Protein AF-0000000066304864 (afdb_homodimer)

Structure (mmCIF, N/CA/C/O backbone):
data_AF-0000000066304864-model_v1
#
loop_
_entity.id
_entity.type
_entity.pdbx_description
1 polymer 'UPF0251 protein PTH_0588'
#
loop_
_atom_site.group_PDB
_atom_site.id
_atom_site.type_symbol
_atom_site.label_atom_id
_atom_site.label_alt_id
_atom_site.label_comp_id
_atom_site.label_asym_id
_atom_site.label_entity_id
_atom_site.label_seq_id
_atom_site.pdbx_PDB_ins_code
_atom_site.Cartn_x
_atom_site.Cartn_y
_atom_site.Cartn_z
_atom_site.occupancy
_atom_site.B_iso_or_equiv
_atom_site.auth_seq_id
_atom_site.auth_comp_id
_atom_site.auth_asym_id
_atom_site.auth_atom_id
_atom_site.pdbx_PDB_model_num
ATOM 1 N N . MET A 1 1 ? -11.125 -34.625 13.523 1 35.34 1 MET A N 1
ATOM 2 C CA . MET A 1 1 ? -9.906 -33.938 13.094 1 35.34 1 MET A CA 1
ATOM 3 C C . MET A 1 1 ? -10.219 -32.562 12.516 1 35.34 1 MET A C 1
ATOM 5 O O . MET A 1 1 ? -11.219 -32.406 11.82 1 35.34 1 MET A O 1
ATOM 9 N N . PRO A 1 2 ? -9.82 -31.469 13.125 1 36.97 2 PRO A N 1
ATOM 10 C CA . PRO A 1 2 ? -10.234 -30.156 12.625 1 36.97 2 PRO A CA 1
ATOM 11 C C . PRO A 1 2 ? -10.008 -30 11.125 1 36.97 2 PRO A C 1
ATOM 13 O O . PRO A 1 2 ? -9.109 -30.625 10.562 1 36.97 2 PRO A O 1
ATOM 16 N N . ARG A 1 3 ? -11.031 -29.906 10.367 1 39.41 3 ARG A N 1
ATOM 17 C CA . ARG A 1 3 ? -10.922 -29.797 8.914 1 39.41 3 ARG A CA 1
ATOM 18 C C . ARG A 1 3 ? -9.703 -28.969 8.523 1 39.41 3 ARG A C 1
ATOM 20 O O . ARG A 1 3 ? -9.438 -27.922 9.117 1 39.41 3 ARG A O 1
ATOM 27 N N . PRO A 1 4 ? -8.734 -29.609 7.996 1 43.53 4 PRO A N 1
ATOM 28 C CA . PRO A 1 4 ? -7.523 -28.906 7.566 1 43.53 4 PRO A CA 1
ATOM 29 C C . PRO A 1 4 ? -7.812 -27.5 7.031 1 43.53 4 PRO A C 1
ATOM 31 O O . PRO A 1 4 ? -8.898 -27.25 6.504 1 43.53 4 PRO A O 1
ATOM 34 N N . PRO A 1 5 ? -7.207 -26.594 7.652 1 44.94 5 PRO A N 1
ATOM 35 C CA . PRO A 1 5 ? -7.492 -25.234 7.188 1 44.94 5 PRO A CA 1
ATOM 36 C C . PRO A 1 5 ? -7.59 -25.141 5.668 1 44.94 5 PRO A C 1
ATOM 38 O O . PRO A 1 5 ? -6.859 -25.828 4.953 1 44.94 5 PRO A O 1
ATOM 41 N N . LYS A 1 6 ? -8.773 -25.094 5.055 1 51.38 6 LYS A N 1
ATOM 42 C CA . LYS A 1 6 ? -9 -24.984 3.617 1 51.38 6 LYS A CA 1
ATOM 43 C C . LYS A 1 6 ? -7.98 -24.062 2.969 1 51.38 6 LYS A C 1
ATOM 45 O O . LYS A 1 6 ? -7.777 -22.938 3.424 1 51.38 6 LYS A O 1
ATOM 50 N N . CYS A 1 7 ? -7.082 -24.625 2.361 1 58.56 7 CYS A N 1
ATOM 51 C CA . CYS A 1 7 ? -6.09 -23.859 1.611 1 58.56 7 CYS A CA 1
ATOM 52 C C . CYS A 1 7 ? -6.766 -22.859 0.677 1 58.56 7 CYS A C 1
ATOM 54 O O . CYS A 1 7 ? -7.742 -23.188 0.006 1 58.56 7 CYS A O 1
ATOM 56 N N . ARG A 1 8 ? -6.457 -21.594 0.832 1 73 8 ARG A N 1
ATOM 57 C CA . ARG A 1 8 ? -7.008 -20.516 -0 1 73 8 ARG A CA 1
ATOM 58 C C . ARG A 1 8 ? -6.348 -20.5 -1.375 1 73 8 ARG A C 1
ATOM 60 O O . ARG A 1 8 ? -5.148 -20.766 -1.497 1 73 8 ARG A O 1
ATOM 67 N N . ARG A 1 9 ? -7.133 -20.359 -2.271 1 82.25 9 ARG A N 1
ATOM 68 C CA . ARG A 1 9 ? -6.645 -20.406 -3.646 1 82.25 9 ARG A CA 1
ATOM 69 C C . ARG A 1 9 ? -6.035 -19.062 -4.051 1 82.25 9 ARG A C 1
ATOM 71 O O . ARG A 1 9 ? -6.648 -18.016 -3.855 1 82.25 9 ARG A O 1
ATOM 78 N N . VAL A 1 10 ? -4.77 -19.125 -4.516 1 83.81 10 VAL A N 1
ATOM 79 C CA . VAL A 1 10 ? -4.047 -17.953 -5 1 83.81 10 VAL A CA 1
ATOM 80 C C . VAL A 1 10 ? -3.668 -18.141 -6.465 1 83.81 10 VAL A C 1
ATOM 82 O O . VAL A 1 10 ? -3.125 -19.188 -6.84 1 83.81 10 VAL A O 1
ATOM 85 N N . GLU A 1 11 ? -4.004 -17.281 -7.285 1 80.69 11 GLU A N 1
ATOM 86 C CA . GLU A 1 11 ? -3.773 -17.438 -8.719 1 80.69 11 GLU A CA 1
ATOM 87 C C . GLU A 1 11 ? -2.418 -16.875 -9.125 1 80.69 11 GLU A C 1
ATOM 89 O O . GLU A 1 11 ? -1.815 -17.344 -10.102 1 80.69 11 GLU A O 1
ATOM 94 N N . GLN A 1 12 ? -1.993 -15.867 -8.508 1 77.5 12 GLN A N 1
ATOM 95 C CA . GLN A 1 12 ? -0.738 -15.227 -8.891 1 77.5 12 GLN A CA 1
ATOM 96 C C . GLN A 1 12 ? 0.222 -15.156 -7.703 1 77.5 12 GLN A C 1
ATOM 98 O O . GLN A 1 12 ? -0.155 -14.719 -6.617 1 77.5 12 GLN A O 1
ATOM 103 N N . PHE A 1 13 ? 1.415 -15.648 -7.941 1 79.31 13 PHE A N 1
ATOM 104 C CA . PHE A 1 13 ? 2.471 -15.539 -6.941 1 79.31 13 PHE A CA 1
ATOM 105 C C . PHE A 1 13 ? 3.127 -14.164 -6.996 1 79.31 13 PHE A C 1
ATOM 107 O O . PHE A 1 13 ? 3.32 -13.602 -8.078 1 79.31 13 PHE A O 1
ATOM 114 N N . PRO A 1 14 ? 3.471 -13.672 -5.766 1 81.19 14 PRO A N 1
ATOM 115 C CA . PRO A 1 14 ? 4.055 -12.328 -5.75 1 81.19 14 PRO A CA 1
ATOM 116 C C . PRO A 1 14 ? 5.406 -12.266 -6.457 1 81.19 14 PRO A C 1
ATOM 118 O O . PRO A 1 14 ? 6.238 -13.164 -6.289 1 81.19 14 PRO A O 1
ATOM 121 N N . GLY A 1 15 ? 5.566 -11.312 -7.336 1 79.56 15 GLY A N 1
ATOM 122 C CA . GLY A 1 15 ? 6.844 -11.086 -7.996 1 79.56 15 GLY A CA 1
ATOM 123 C C . GLY A 1 15 ? 7.812 -10.273 -7.16 1 79.56 15 GLY A C 1
ATOM 124 O O . GLY A 1 15 ? 9.016 -10.281 -7.41 1 79.56 15 GLY A O 1
ATOM 125 N N . PHE A 1 16 ? 7.32 -9.602 -6.207 1 84.44 16 PHE A N 1
ATOM 126 C CA . PHE A 1 16 ? 8.102 -8.766 -5.297 1 84.44 16 PHE A CA 1
ATOM 127 C C . PHE A 1 16 ? 7.781 -9.109 -3.846 1 84.44 16 PHE A C 1
ATOM 129 O O . PHE A 1 16 ? 6.613 -9.273 -3.484 1 84.44 16 PHE A O 1
ATOM 136 N N . THR A 1 17 ? 8.812 -9.18 -2.99 1 85.75 17 THR A N 1
ATOM 137 C CA . THR A 1 17 ? 8.555 -9.727 -1.664 1 85.75 17 THR A CA 1
ATOM 138 C C . THR A 1 17 ? 8.711 -8.656 -0.593 1 85.75 17 THR A C 1
ATOM 140 O O . THR A 1 17 ? 8.289 -8.844 0.551 1 85.75 17 THR A O 1
ATOM 143 N N . PHE A 1 18 ? 9.328 -7.566 -0.99 1 90.81 18 PHE A N 1
ATOM 144 C CA . PHE A 1 18 ? 9.5 -6.504 -0.007 1 90.81 18 PHE A CA 1
ATOM 145 C C . PHE A 1 18 ? 9.188 -5.145 -0.619 1 90.81 18 PHE A C 1
ATOM 147 O O . PHE A 1 18 ? 9.562 -4.871 -1.76 1 90.81 18 PHE A O 1
ATOM 154 N N . PHE A 1 19 ? 8.492 -4.41 0.11 1 93.75 19 PHE A N 1
ATOM 155 C CA . PHE A 1 19 ? 8.258 -3 -0.177 1 93.75 19 PHE A CA 1
ATOM 156 C C . PHE A 1 19 ? 8.656 -2.135 1.013 1 93.75 19 PHE A C 1
ATOM 158 O O . PHE A 1 19 ? 8.266 -2.416 2.148 1 93.75 19 PHE A O 1
ATOM 165 N N . LYS A 1 20 ? 9.352 -1.128 0.762 1 93.31 20 LYS A N 1
ATOM 166 C CA . LYS A 1 20 ? 9.852 -0.327 1.876 1 93.31 20 LYS A CA 1
ATOM 167 C C . LYS A 1 20 ? 9.961 1.145 1.487 1 93.31 20 LYS A C 1
ATOM 169 O O . LYS A 1 20 ? 10.047 1.475 0.303 1 93.31 20 LYS A O 1
ATOM 174 N N . PRO A 1 21 ? 9.93 1.998 2.516 1 91.88 21 PRO A N 1
ATOM 175 C CA . PRO A 1 21 ? 10.219 3.4 2.203 1 91.88 21 PRO A CA 1
ATOM 176 C C . PRO A 1 21 ? 11.617 3.6 1.632 1 91.88 21 PRO A C 1
ATOM 178 O O . PRO A 1 21 ? 12.555 2.914 2.041 1 91.88 21 PRO A O 1
ATOM 181 N N . SER A 1 22 ? 11.68 4.445 0.731 1 87.62 22 SER A N 1
ATOM 182 C CA . SER A 1 22 ? 12.961 4.684 0.064 1 87.62 22 SER A CA 1
ATOM 183 C C . SER A 1 22 ? 13.953 5.367 1 1 87.62 22 SER A C 1
ATOM 185 O O . SER A 1 22 ? 13.562 6.188 1.835 1 87.62 22 SER A O 1
ATOM 187 N N . GLY A 1 23 ? 15.164 5.062 0.9 1 81 23 GLY A N 1
ATOM 188 C CA . GLY A 1 23 ? 16.234 5.781 1.588 1 81 23 GLY A CA 1
ATOM 189 C C . GLY A 1 23 ? 16.547 5.203 2.953 1 81 23 GLY A C 1
ATOM 190 O O . GLY A 1 23 ? 17.438 5.707 3.652 1 81 23 GLY A O 1
ATOM 191 N N . ILE A 1 24 ? 15.758 4.383 3.436 1 83.19 24 ILE A N 1
ATOM 192 C CA . ILE A 1 24 ? 16 3.773 4.738 1 83.19 24 ILE A CA 1
ATOM 193 C C . ILE A 1 24 ? 16.359 2.299 4.559 1 83.19 24 ILE A C 1
ATOM 195 O O . ILE A 1 24 ? 15.609 1.546 3.928 1 83.19 24 ILE A O 1
ATOM 199 N N . PRO A 1 25 ? 17.484 1.892 5.082 1 84.44 25 PRO A N 1
ATOM 200 C CA . PRO A 1 25 ? 17.875 0.482 4.969 1 84.44 25 PRO A CA 1
ATOM 201 C C . PRO A 1 25 ? 16.891 -0.453 5.672 1 84.44 25 PRO A C 1
ATOM 203 O O . PRO A 1 25 ? 16.297 -0.088 6.695 1 84.44 25 PRO A O 1
ATOM 206 N N . MET A 1 26 ? 16.75 -1.628 5.145 1 83.56 26 MET A N 1
ATOM 207 C CA . MET A 1 26 ? 15.836 -2.631 5.691 1 83.56 26 MET A CA 1
ATOM 208 C C . MET A 1 26 ? 16.172 -2.928 7.152 1 83.56 26 MET A C 1
ATOM 210 O O . MET A 1 26 ? 15.281 -3.182 7.961 1 83.56 26 MET A O 1
ATOM 214 N N . SER A 1 27 ? 17.438 -2.811 7.523 1 86.06 27 SER A N 1
ATOM 215 C CA . SER A 1 27 ? 17.922 -3.143 8.867 1 86.06 27 SER A CA 1
ATOM 216 C C . SER A 1 27 ? 17.375 -2.162 9.898 1 86.06 27 SER A C 1
ATOM 218 O O . SER A 1 27 ? 17.359 -2.457 11.094 1 86.06 27 SER A O 1
ATOM 220 N N . GLU A 1 28 ? 16.953 -1.054 9.531 1 88.44 28 GLU A N 1
ATOM 221 C CA . GLU A 1 28 ? 16.484 -0.005 10.43 1 88.44 28 GLU A CA 1
ATOM 222 C C . GLU A 1 28 ? 14.961 0.07 10.445 1 88.44 28 GLU A C 1
ATOM 224 O O . GLU A 1 28 ? 14.383 0.92 11.125 1 88.44 28 GLU A O 1
ATOM 229 N N . LEU A 1 29 ? 14.422 -0.876 9.688 1 89.69 29 LEU A N 1
ATOM 230 C CA . LEU A 1 29 ? 12.969 -0.789 9.547 1 89.69 29 LEU A CA 1
ATOM 231 C C . LEU A 1 29 ? 12.289 -1.956 10.25 1 89.69 29 LEU A C 1
ATOM 233 O O . LEU A 1 29 ? 12.781 -3.084 10.219 1 89.69 29 LEU A O 1
ATOM 237 N N . SER A 1 30 ? 11.164 -1.565 10.93 1 93 30 SER A N 1
ATOM 238 C CA . SER A 1 30 ? 10.25 -2.637 11.328 1 93 30 SER A CA 1
ATOM 239 C C . SER A 1 30 ? 9.492 -3.188 10.125 1 93 30 SER A C 1
ATOM 241 O O . SER A 1 30 ? 9.484 -2.572 9.055 1 93 30 SER A O 1
ATOM 243 N N . GLU A 1 31 ? 9.016 -4.398 10.312 1 93.88 31 GLU A N 1
ATOM 244 C CA . GLU A 1 31 ? 8.344 -5.035 9.188 1 93.88 31 GLU A CA 1
ATOM 245 C C . GLU A 1 31 ? 6.91 -5.422 9.555 1 93.88 31 GLU A C 1
ATOM 247 O O . GLU A 1 31 ? 6.625 -5.746 10.711 1 93.88 31 GLU A O 1
ATOM 252 N N . VAL A 1 32 ? 6.074 -5.258 8.641 1 96.06 32 VAL A N 1
ATOM 253 C CA . VAL A 1 32 ? 4.742 -5.84 8.703 1 96.06 32 VAL A CA 1
ATOM 254 C C . VAL A 1 32 ? 4.578 -6.895 7.613 1 96.06 32 VAL A C 1
ATOM 256 O O . VAL A 1 32 ? 5.02 -6.691 6.477 1 96.06 32 VAL A O 1
ATOM 259 N N . VAL A 1 33 ? 3.996 -8.062 7.961 1 96.12 33 VAL A N 1
ATOM 260 C CA . VAL A 1 33 ? 3.91 -9.172 7.02 1 96.12 33 VAL A CA 1
ATOM 261 C C . VAL A 1 33 ? 2.549 -9.156 6.328 1 96.12 33 VAL A C 1
ATOM 263 O O . VAL A 1 33 ? 1.51 -9.133 6.992 1 96.12 33 VAL A O 1
ATOM 266 N N . LEU A 1 34 ? 2.521 -9.062 5.082 1 96.38 34 LEU A N 1
ATOM 267 C CA . LEU A 1 34 ? 1.366 -9.266 4.215 1 96.38 34 LEU A CA 1
ATOM 268 C C . LEU A 1 34 ? 1.375 -10.664 3.611 1 96.38 34 LEU A C 1
ATOM 270 O O . LEU A 1 34 ? 2.285 -11.016 2.857 1 96.38 34 LEU A O 1
ATOM 274 N N . SER A 1 35 ? 0.413 -11.453 3.896 1 94.69 35 SER A N 1
ATOM 275 C CA .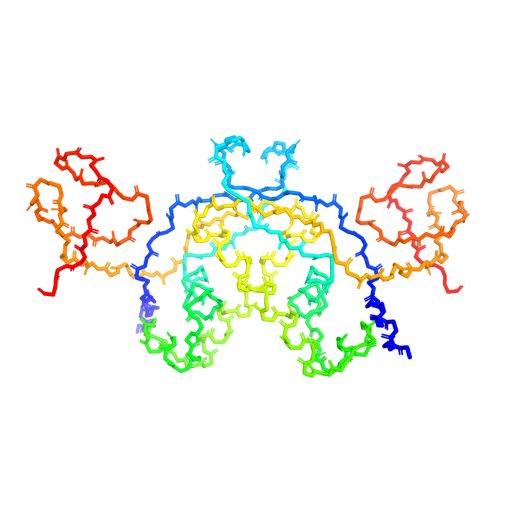 SER A 1 35 ? 0.386 -12.812 3.367 1 94.69 35 SER A CA 1
ATOM 276 C C . SER A 1 35 ? 0.098 -12.82 1.87 1 94.69 35 SER A C 1
ATOM 278 O O . SER A 1 35 ? -0.422 -11.836 1.33 1 94.69 35 SER A O 1
ATOM 280 N N . VAL A 1 36 ? 0.412 -13.945 1.257 1 93.12 36 VAL A N 1
ATOM 281 C CA . VAL A 1 36 ? 0.172 -14.094 -0.174 1 93.12 36 VAL A CA 1
ATOM 282 C C . VAL A 1 36 ? -1.328 -14.039 -0.455 1 93.12 36 VAL A C 1
ATOM 284 O O . VAL A 1 36 ? -1.758 -13.484 -1.469 1 93.12 36 VAL A O 1
ATOM 287 N N . GLU A 1 37 ? -2.113 -14.594 0.483 1 93.44 37 GLU A N 1
ATOM 288 C CA . GLU A 1 37 ? -3.566 -14.547 0.343 1 93.44 37 GLU A CA 1
ATOM 289 C C . GLU A 1 37 ? -4.082 -13.117 0.393 1 93.44 37 GLU A C 1
ATOM 291 O O . GLU A 1 37 ? -4.988 -12.75 -0.36 1 93.44 37 GLU A O 1
ATOM 296 N N . GLU A 1 38 ? -3.533 -12.406 1.259 1 96.62 38 GLU A N 1
ATOM 297 C CA . GLU A 1 38 ? -3.906 -11.008 1.398 1 96.62 38 GLU A CA 1
ATOM 298 C C . GLU A 1 38 ? -3.576 -10.219 0.133 1 96.62 38 GLU A C 1
ATOM 300 O O . GLU A 1 38 ? -4.387 -9.414 -0.331 1 96.62 38 GLU A O 1
ATOM 305 N N . LEU A 1 39 ? -2.43 -10.469 -0.354 1 96.25 39 LEU A N 1
ATOM 306 C CA . LEU A 1 39 ? -2.041 -9.805 -1.59 1 96.25 39 LEU A CA 1
ATOM 307 C C . LEU A 1 39 ? -2.992 -10.164 -2.727 1 96.25 39 LEU A C 1
ATOM 309 O O . LEU A 1 39 ? -3.352 -9.305 -3.535 1 96.25 39 LEU A O 1
ATOM 313 N N . GLU A 1 40 ? -3.34 -11.422 -2.805 1 94.38 40 GLU A N 1
ATOM 314 C CA . GLU A 1 40 ? -4.281 -11.875 -3.828 1 94.38 40 GLU A CA 1
ATOM 315 C C . GLU A 1 40 ? -5.629 -11.172 -3.682 1 94.38 40 GLU A C 1
ATOM 317 O O . GLU A 1 40 ? -6.254 -10.812 -4.68 1 94.38 40 GLU A O 1
ATOM 322 N N . ALA A 1 41 ? -6.059 -10.992 -2.453 1 96.88 41 ALA A N 1
ATOM 323 C CA . ALA A 1 41 ? -7.316 -10.297 -2.205 1 96.88 41 ALA A CA 1
ATOM 324 C C . ALA A 1 41 ? -7.254 -8.859 -2.727 1 96.88 41 ALA A C 1
ATOM 326 O O . ALA A 1 41 ? -8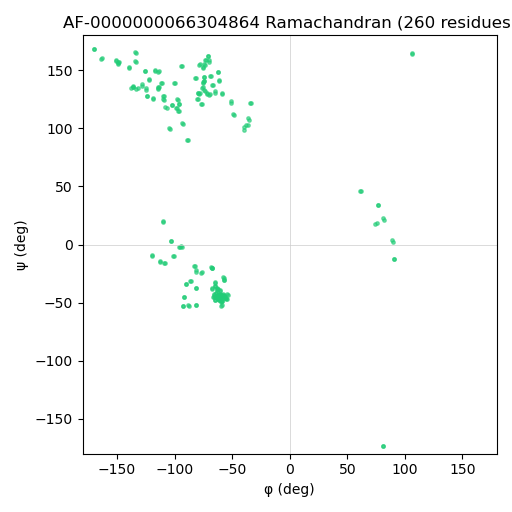.203 -8.383 -3.352 1 96.88 41 ALA A O 1
ATOM 327 N N . ILE A 1 42 ? -6.172 -8.227 -2.461 1 97.69 42 ILE A N 1
ATOM 328 C CA . ILE A 1 42 ? -5.949 -6.863 -2.941 1 97.69 42 ILE A CA 1
ATOM 329 C C . ILE A 1 42 ? -5.938 -6.852 -4.469 1 97.69 42 ILE A C 1
ATOM 331 O O . ILE A 1 42 ? -6.535 -5.973 -5.09 1 97.69 42 ILE A O 1
ATOM 335 N N . ARG A 1 43 ? -5.273 -7.805 -5.039 1 96.38 43 ARG A N 1
ATOM 336 C CA . ARG A 1 43 ? -5.191 -7.875 -6.492 1 96.38 43 ARG A CA 1
ATOM 337 C C . ARG A 1 43 ? -6.578 -7.996 -7.113 1 96.38 43 ARG A C 1
ATOM 339 O O . ARG A 1 43 ? -6.926 -7.242 -8.023 1 96.38 43 ARG A O 1
ATOM 346 N N . LEU A 1 44 ? -7.328 -8.906 -6.691 1 96.75 44 LEU A N 1
ATOM 347 C CA . LEU A 1 44 ? -8.641 -9.203 -7.266 1 96.75 44 LEU A CA 1
ATOM 348 C C . LEU A 1 44 ? -9.594 -8.031 -7.074 1 96.75 44 LEU A C 1
ATOM 350 O O . LEU A 1 44 ? -10.25 -7.594 -8.023 1 96.75 44 LEU A O 1
ATOM 354 N N . ARG A 1 45 ? -9.602 -7.461 -5.855 1 97.94 45 ARG A N 1
ATOM 355 C CA . ARG A 1 45 ? -10.609 -6.465 -5.52 1 97.94 45 ARG A CA 1
ATOM 356 C C . ARG A 1 45 ? -10.148 -5.066 -5.914 1 97.94 45 ARG A C 1
ATOM 358 O O . ARG A 1 45 ? -10.852 -4.359 -6.6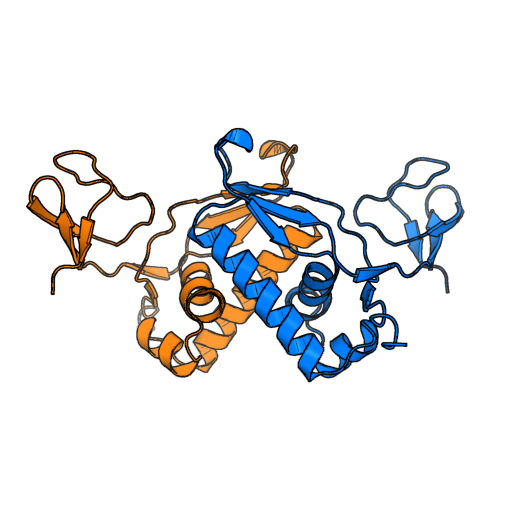45 1 97.94 45 ARG A O 1
ATOM 365 N N . ASP A 1 46 ? -9.031 -4.723 -5.492 1 97.94 46 ASP A N 1
ATOM 366 C CA . ASP A 1 46 ? -8.617 -3.328 -5.598 1 97.94 46 ASP A CA 1
ATOM 367 C C . ASP A 1 46 ? -7.973 -3.049 -6.957 1 97.94 46 ASP A C 1
ATOM 369 O O . ASP A 1 46 ? -8.086 -1.942 -7.484 1 97.94 46 ASP A O 1
ATOM 373 N N . LEU A 1 47 ? -7.344 -3.959 -7.531 1 97.12 47 LEU A N 1
ATOM 374 C CA . LEU A 1 47 ? -6.691 -3.74 -8.82 1 97.12 47 LEU A CA 1
ATOM 375 C C . LEU A 1 47 ? -7.617 -4.117 -9.969 1 97.12 47 LEU A C 1
ATOM 377 O O . LEU A 1 47 ? -7.852 -3.314 -10.875 1 97.12 47 LEU A O 1
ATOM 381 N N . GLU A 1 48 ? -8.141 -5.32 -9.93 1 95.94 48 GLU A N 1
ATOM 382 C CA . GLU A 1 48 ? -8.969 -5.828 -11.016 1 95.94 48 GLU A CA 1
ATOM 383 C C . GLU A 1 48 ? -10.398 -5.309 -10.898 1 95.94 48 GLU A C 1
ATOM 385 O O . GLU A 1 48 ? -11.172 -5.375 -11.867 1 95.94 48 GLU A O 1
ATOM 390 N N . GLY A 1 49 ? -10.805 -4.93 -9.688 1 96.62 49 GLY A N 1
ATOM 391 C CA . GLY A 1 49 ? -12.109 -4.316 -9.516 1 96.62 49 GLY A CA 1
ATOM 392 C C . GLY A 1 49 ? -13.234 -5.328 -9.43 1 96.62 49 GLY A C 1
ATOM 393 O O . GLY A 1 49 ? -14.398 -4.996 -9.688 1 96.62 49 GLY A O 1
ATOM 394 N N . MET A 1 50 ? -12.961 -6.52 -9.102 1 97 50 MET A N 1
ATOM 395 C CA . MET A 1 50 ? -13.977 -7.566 -9.016 1 97 50 MET A CA 1
ATOM 396 C C . MET A 1 50 ? -14.852 -7.379 -7.777 1 97 50 MET A C 1
ATOM 398 O O . MET A 1 50 ? -14.391 -6.836 -6.77 1 97 50 MET A O 1
ATOM 402 N N . GLU A 1 51 ? -16.047 -7.883 -7.832 1 97.38 51 GLU A N 1
ATOM 403 C CA . GLU A 1 51 ? -16.969 -7.816 -6.699 1 97.38 51 GLU A CA 1
ATOM 404 C C . GLU A 1 51 ? -16.594 -8.82 -5.617 1 97.38 51 GLU A C 1
ATOM 406 O O . GLU A 1 51 ? -16 -9.867 -5.914 1 97.38 51 GLU A O 1
ATOM 411 N N . HIS A 1 52 ? -16.938 -8.508 -4.367 1 96.38 52 HIS A N 1
ATOM 412 C CA . HIS A 1 52 ? -16.547 -9.312 -3.215 1 96.38 52 HIS A CA 1
ATOM 413 C C . HIS A 1 52 ? -16.953 -10.773 -3.396 1 96.38 52 HIS A C 1
ATOM 415 O O . HIS A 1 52 ? -16.156 -11.68 -3.115 1 96.38 52 HIS A O 1
ATOM 421 N N . GLU A 1 53 ? -18.141 -10.93 -3.879 1 95.75 53 GLU A N 1
ATOM 422 C CA . GLU A 1 53 ? -18.625 -12.297 -4.051 1 95.75 53 GLU A CA 1
ATOM 423 C C . GLU A 1 53 ? -17.781 -13.062 -5.062 1 95.75 53 GLU A C 1
ATOM 425 O O . GLU A 1 53 ? -17.469 -14.227 -4.852 1 95.75 53 GLU A O 1
ATOM 430 N N . GLU A 1 54 ? -17.484 -12.461 -6.133 1 96.38 54 GLU A N 1
ATOM 431 C CA . GLU A 1 54 ? -16.656 -13.07 -7.16 1 96.38 54 GLU A CA 1
ATOM 432 C C . GLU A 1 54 ? -15.258 -13.375 -6.621 1 96.38 54 GLU A C 1
ATOM 434 O O . GLU A 1 54 ? -14.695 -14.438 -6.906 1 96.38 54 GLU A O 1
ATOM 439 N N . CYS A 1 55 ? -14.695 -12.43 -5.883 1 96.31 55 CYS A N 1
ATOM 440 C CA . CYS A 1 55 ? -13.383 -12.609 -5.285 1 96.31 55 CYS A CA 1
ATOM 441 C C . CYS A 1 55 ? -13.367 -13.805 -4.34 1 96.31 55 CYS A C 1
ATOM 443 O O . CYS A 1 55 ? -12.461 -14.633 -4.387 1 96.31 55 CYS A O 1
ATOM 445 N N . ALA A 1 56 ? -14.336 -13.828 -3.482 1 95.88 56 ALA A N 1
ATOM 446 C CA . ALA A 1 56 ? -14.469 -14.93 -2.531 1 95.88 56 ALA A CA 1
ATOM 447 C C . ALA A 1 56 ? -14.508 -16.266 -3.25 1 95.88 56 ALA A C 1
ATOM 449 O O . ALA A 1 56 ? -13.852 -17.234 -2.83 1 95.88 56 ALA A O 1
ATOM 450 N N . GLY A 1 57 ? -15.328 -16.344 -4.32 1 94.12 57 GLY A N 1
ATOM 451 C CA . GLY A 1 57 ? -15.391 -17.562 -5.125 1 94.12 57 GLY A CA 1
ATOM 452 C C . GLY A 1 57 ? -14.055 -17.953 -5.719 1 94.12 57 GLY A C 1
ATOM 453 O O . GLY A 1 57 ? -13.648 -19.125 -5.637 1 94.12 57 GLY A O 1
ATOM 454 N N . LYS A 1 58 ? -13.344 -17.047 -6.246 1 92.69 58 LYS A N 1
ATOM 455 C CA . LYS A 1 58 ? -12.062 -17.297 -6.883 1 92.69 58 LYS A CA 1
ATOM 456 C C . LYS A 1 58 ? -11.031 -17.797 -5.867 1 92.69 58 LYS A C 1
ATOM 458 O O . LYS A 1 58 ? -10.156 -18.594 -6.199 1 92.69 58 LYS A O 1
ATOM 463 N N . MET A 1 59 ? -11.172 -17.312 -4.672 1 93.5 59 MET A N 1
ATOM 464 C CA . MET A 1 59 ? -10.203 -17.688 -3.643 1 93.5 59 MET A CA 1
ATOM 465 C C . MET A 1 59 ? -10.703 -18.875 -2.838 1 93.5 59 MET A C 1
ATOM 467 O O . MET A 1 59 ? -10.039 -19.328 -1.901 1 93.5 59 MET A O 1
ATOM 471 N N . SER A 1 60 ? -11.906 -19.344 -3.17 1 92.81 60 SER A N 1
ATOM 472 C CA . SER A 1 60 ? -12.5 -20.516 -2.533 1 92.81 60 SER A CA 1
ATOM 473 C C . SER A 1 60 ? -12.688 -20.297 -1.036 1 92.81 60 SER A C 1
ATOM 475 O O . SER A 1 60 ? -12.297 -21.141 -0.224 1 92.81 60 SER A O 1
ATOM 477 N N . VAL A 1 61 ? -13.219 -19.172 -0.599 1 94 61 VAL A N 1
ATOM 478 C CA . VAL A 1 61 ? -13.57 -18.859 0.779 1 94 61 VAL A CA 1
ATOM 479 C C . VAL A 1 61 ? -14.961 -18.234 0.822 1 94 61 VAL A C 1
ATOM 481 O O . VAL A 1 61 ? -15.523 -17.875 -0.218 1 94 61 VAL A O 1
ATOM 484 N N . SER A 1 62 ? -15.516 -18.188 2.07 1 95.06 62 SER A N 1
ATOM 485 C CA . SER A 1 62 ? -16.781 -17.5 2.24 1 95.06 62 SER A CA 1
ATOM 486 C C . SER A 1 62 ? -16.625 -15.984 2.094 1 95.06 62 SER A C 1
ATOM 488 O O . SER A 1 62 ? -15.516 -15.461 2.26 1 95.06 62 SER A O 1
ATOM 490 N N . ARG A 1 63 ? -17.75 -15.289 1.761 1 96.25 63 ARG A N 1
ATOM 491 C CA . ARG A 1 63 ? -17.719 -13.836 1.597 1 96.25 63 ARG A CA 1
ATOM 492 C C . ARG A 1 63 ? -17.25 -13.148 2.871 1 96.25 63 ARG A C 1
ATOM 494 O O . ARG A 1 63 ? -16.406 -12.242 2.818 1 96.25 63 ARG A O 1
ATOM 501 N N . PRO A 1 64 ? -17.75 -13.586 4.066 1 96.88 64 PRO A N 1
ATOM 502 C CA . PRO A 1 64 ? -17.266 -12.953 5.293 1 96.88 64 PRO A CA 1
ATOM 503 C C . PRO A 1 64 ? -15.766 -13.156 5.512 1 96.88 64 PRO A C 1
ATOM 505 O O . PRO A 1 64 ? -15.07 -12.242 5.977 1 96.88 64 PRO A O 1
ATOM 508 N N . THR A 1 65 ? -15.219 -14.273 5.223 1 95.81 65 THR A N 1
ATOM 509 C CA . THR A 1 65 ? -13.789 -14.555 5.344 1 95.81 65 THR A CA 1
ATOM 510 C C . THR A 1 65 ? -12.984 -13.664 4.398 1 95.81 65 THR A C 1
ATOM 512 O O . THR A 1 65 ? -11.953 -13.109 4.785 1 95.81 65 THR A O 1
ATOM 515 N N . PHE A 1 66 ? -13.523 -13.602 3.189 1 96.38 66 PHE A N 1
ATOM 516 C CA . PHE A 1 66 ? -12.852 -12.727 2.23 1 96.38 66 PHE A CA 1
ATOM 517 C C . PHE A 1 66 ? -12.781 -11.297 2.756 1 96.38 66 PHE A C 1
ATOM 519 O O . PHE A 1 66 ? -11.742 -10.648 2.652 1 96.38 66 PHE A O 1
ATOM 526 N N . HIS A 1 67 ? -13.867 -10.875 3.291 1 97 67 HIS A N 1
ATOM 527 C CA . HIS A 1 67 ? -13.914 -9.523 3.842 1 97 67 HIS A CA 1
ATOM 528 C C . HIS A 1 67 ? -12.844 -9.328 4.91 1 97 67 HIS A C 1
ATOM 530 O O . HIS A 1 67 ? -12.164 -8.305 4.938 1 97 67 HIS A O 1
ATOM 536 N N . ARG A 1 68 ? -12.727 -10.273 5.695 1 97.12 68 ARG A N 1
ATOM 537 C CA . ARG A 1 68 ? -11.75 -10.195 6.777 1 97.12 68 ARG A CA 1
ATOM 538 C C . ARG A 1 68 ? -10.328 -10.164 6.234 1 97.12 68 ARG A C 1
ATOM 540 O O . ARG A 1 68 ? -9.484 -9.406 6.719 1 97.12 68 ARG A O 1
ATOM 547 N N . ILE A 1 69 ? -10.055 -10.992 5.281 1 96.38 69 ILE A N 1
ATOM 548 C CA . ILE A 1 69 ? -8.727 -11.062 4.668 1 96.38 69 ILE A CA 1
ATOM 549 C C . ILE A 1 69 ? -8.383 -9.719 4.035 1 96.38 69 ILE A C 1
ATOM 551 O O . ILE A 1 69 ? -7.281 -9.195 4.238 1 96.38 69 ILE A O 1
ATOM 555 N N . LEU A 1 70 ? -9.344 -9.188 3.32 1 97.88 70 LEU A N 1
ATOM 556 C CA . LEU A 1 70 ? -9.125 -7.926 2.627 1 97.88 70 LEU A CA 1
ATOM 557 C C . LEU A 1 70 ? -8.93 -6.785 3.621 1 97.88 70 LEU A C 1
ATOM 559 O O . LEU A 1 70 ? -8.047 -5.941 3.438 1 97.88 70 LEU A O 1
ATOM 563 N N . ALA A 1 71 ? -9.789 -6.762 4.633 1 97.81 71 ALA A N 1
ATOM 564 C CA . ALA A 1 71 ? -9.68 -5.719 5.652 1 97.81 71 ALA A CA 1
ATOM 565 C C . ALA A 1 71 ? -8.32 -5.77 6.344 1 97.81 71 ALA A C 1
ATOM 567 O O . ALA A 1 71 ? -7.688 -4.734 6.566 1 97.81 71 ALA A O 1
ATOM 568 N N . SER A 1 72 ? -7.93 -6.953 6.66 1 97.94 72 SER A N 1
ATOM 569 C CA . SER A 1 72 ? -6.621 -7.141 7.273 1 97.94 72 SER A CA 1
ATOM 570 C C . SER A 1 72 ? -5.504 -6.676 6.348 1 97.94 72 SER A C 1
ATOM 572 O O . SER A 1 72 ? -4.562 -6.008 6.785 1 97.94 72 SER A O 1
ATOM 574 N N . ALA A 1 73 ? -5.578 -7.031 5.125 1 98.12 73 ALA A N 1
ATOM 575 C CA . ALA A 1 73 ? -4.578 -6.648 4.129 1 98.12 73 ALA A CA 1
ATOM 576 C C . ALA A 1 73 ? -4.469 -5.129 4.023 1 98.12 73 ALA A C 1
ATOM 578 O O . ALA A 1 73 ? -3.367 -4.578 4.074 1 98.12 73 ALA A O 1
ATOM 579 N N . ARG A 1 74 ? -5.629 -4.52 3.9 1 98.56 74 ARG A N 1
ATOM 580 C CA . ARG A 1 74 ? -5.672 -3.068 3.744 1 98.56 74 ARG A CA 1
ATOM 581 C C . ARG A 1 74 ? -5.117 -2.367 4.98 1 98.56 74 ARG A C 1
ATOM 583 O O . ARG A 1 74 ? -4.449 -1.337 4.867 1 98.56 74 ARG A O 1
ATOM 590 N N . GLN A 1 75 ? -5.402 -2.906 6.086 1 98.62 75 GLN A N 1
ATOM 591 C CA . GLN A 1 75 ? -4.891 -2.32 7.32 1 98.62 75 GLN A CA 1
ATOM 592 C C . GLN A 1 75 ? -3.369 -2.41 7.383 1 98.62 75 GLN A C 1
ATOM 594 O O . GLN A 1 75 ? -2.699 -1.454 7.781 1 98.62 75 GLN A O 1
ATOM 599 N N . LYS A 1 76 ? -2.842 -3.535 7.109 1 98.19 76 LYS A N 1
ATOM 600 C CA . LYS A 1 76 ? -1.396 -3.744 7.133 1 98.19 76 LYS A CA 1
ATOM 601 C C . LYS A 1 76 ? -0.693 -2.832 6.133 1 98.19 76 LYS A C 1
ATOM 603 O O . LYS A 1 76 ? 0.358 -2.262 6.438 1 98.19 76 LYS A O 1
ATOM 608 N N . VAL A 1 77 ? -1.245 -2.734 4.953 1 98.12 77 VAL A N 1
ATOM 609 C CA . VAL A 1 77 ? -0.69 -1.847 3.938 1 98.12 77 VAL A CA 1
ATOM 610 C C . VAL A 1 77 ? -0.727 -0.404 4.438 1 98.12 77 VAL A C 1
ATOM 612 O O . VAL A 1 77 ? 0.262 0.324 4.324 1 98.12 77 VAL A O 1
ATOM 615 N N . ALA A 1 78 ? -1.851 0.015 4.961 1 97.69 78 ALA A N 1
ATOM 616 C CA . ALA A 1 78 ? -1.984 1.358 5.52 1 97.69 78 ALA A CA 1
ATOM 617 C C . ALA A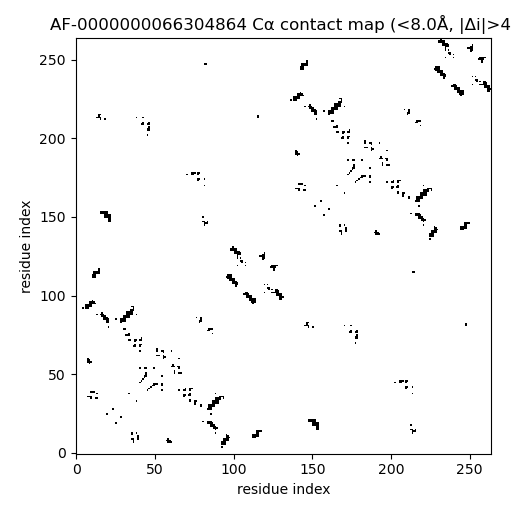 1 78 ? -0.948 1.605 6.613 1 97.69 78 ALA A C 1
ATOM 619 O O . ALA A 1 78 ? -0.319 2.666 6.652 1 97.69 78 ALA A O 1
ATOM 620 N N . HIS A 1 79 ? -0.817 0.65 7.465 1 96.69 79 HIS A N 1
ATOM 621 C CA . HIS A 1 79 ? 0.166 0.746 8.539 1 96.69 79 HIS A CA 1
ATOM 622 C C . HIS A 1 79 ? 1.564 0.999 7.984 1 96.69 79 HIS A C 1
ATOM 624 O O . HIS A 1 79 ? 2.295 1.851 8.5 1 96.69 79 HIS A O 1
ATOM 630 N N . ALA A 1 80 ? 1.936 0.265 6.984 1 96.25 80 ALA A N 1
ATOM 631 C CA . ALA A 1 80 ? 3.258 0.406 6.379 1 96.25 80 ALA A CA 1
ATOM 632 C C . ALA A 1 80 ? 3.441 1.798 5.781 1 96.25 80 ALA A C 1
ATOM 634 O O . ALA A 1 80 ? 4.453 2.457 6.027 1 96.25 80 ALA A O 1
ATOM 635 N N . LEU A 1 81 ? 2.479 2.273 5.055 1 94.75 81 LEU A N 1
ATOM 636 C CA . LEU A 1 81 ? 2.568 3.541 4.34 1 94.75 81 LEU A CA 1
ATOM 637 C C . LEU A 1 81 ? 2.613 4.715 5.312 1 94.75 81 LEU A C 1
ATOM 639 O O . LEU A 1 81 ? 3.324 5.695 5.078 1 94.75 81 LEU A O 1
ATOM 643 N N . ILE A 1 82 ? 1.845 4.613 6.41 1 92.5 82 ILE A N 1
ATOM 644 C CA . ILE A 1 82 ? 1.703 5.723 7.344 1 92.5 82 ILE A CA 1
ATOM 645 C C . ILE A 1 82 ? 2.896 5.754 8.297 1 92.5 82 ILE A C 1
ATOM 647 O O . ILE A 1 82 ? 3.432 6.82 8.602 1 92.5 82 ILE A O 1
ATOM 651 N N . ASN A 1 83 ? 3.354 4.625 8.68 1 91.19 83 ASN A N 1
ATOM 652 C CA . ASN A 1 83 ? 4.379 4.574 9.719 1 91.19 83 ASN A CA 1
ATOM 653 C C . ASN A 1 83 ? 5.766 4.348 9.125 1 91.19 83 ASN A C 1
ATOM 655 O O . ASN A 1 83 ? 6.766 4.367 9.844 1 91.19 83 ASN A O 1
ATOM 659 N N . GLY A 1 84 ? 5.785 4.047 7.867 1 91.69 84 GLY A N 1
ATOM 660 C CA . GLY A 1 84 ? 7.07 3.859 7.219 1 91.69 84 GLY A CA 1
ATOM 661 C C . GLY A 1 84 ? 7.715 2.523 7.539 1 91.69 84 GLY A C 1
ATOM 662 O O . GLY A 1 84 ? 8.922 2.445 7.758 1 91.69 84 GLY A O 1
ATOM 663 N N . THR A 1 85 ? 6.93 1.554 7.699 1 94.12 85 THR A N 1
ATOM 664 C CA . THR A 1 85 ? 7.434 0.206 7.934 1 94.12 85 THR A CA 1
ATOM 665 C C . THR A 1 85 ? 7.539 -0.569 6.625 1 94.12 85 THR A C 1
ATOM 667 O O . THR A 1 85 ? 6.84 -0.258 5.656 1 94.12 85 THR A O 1
ATOM 670 N N . ALA A 1 86 ? 8.445 -1.534 6.59 1 94.44 86 ALA A N 1
ATOM 671 C CA . ALA A 1 86 ? 8.57 -2.371 5.398 1 94.44 86 ALA A CA 1
ATOM 672 C C . ALA A 1 86 ? 7.43 -3.383 5.32 1 94.44 86 ALA A C 1
ATOM 674 O O . ALA A 1 86 ? 6.992 -3.916 6.344 1 94.44 86 ALA A O 1
ATOM 675 N N . LEU A 1 87 ? 6.973 -3.523 4.164 1 95.81 87 LEU A N 1
ATOM 676 C CA . LEU A 1 87 ? 5.98 -4.559 3.898 1 95.81 87 LEU A CA 1
ATOM 677 C C . LEU A 1 87 ? 6.641 -5.816 3.344 1 95.81 87 LEU A C 1
ATOM 679 O O . LEU A 1 87 ? 7.25 -5.785 2.271 1 95.81 87 LEU A O 1
ATOM 683 N N . ARG A 1 88 ? 6.566 -6.863 4.105 1 94.62 88 ARG A N 1
ATOM 684 C CA . ARG A 1 88 ? 7.094 -8.148 3.645 1 94.62 88 ARG A CA 1
ATOM 685 C C . ARG A 1 88 ? 5.969 -9.062 3.176 1 94.62 88 ARG A C 1
ATOM 687 O O . ARG A 1 88 ? 5.039 -9.352 3.934 1 94.62 88 ARG A O 1
ATOM 694 N N . ILE A 1 89 ? 6.043 -9.438 1.946 1 92.94 89 ILE A N 1
ATOM 695 C CA . ILE A 1 89 ? 5.027 -10.312 1.375 1 92.94 89 ILE A CA 1
ATOM 696 C C . ILE A 1 89 ? 5.465 -11.773 1.506 1 92.94 89 ILE A C 1
ATOM 698 O O . ILE A 1 89 ? 6.375 -12.219 0.802 1 92.94 89 ILE A O 1
ATOM 702 N N . THR A 1 90 ? 4.891 -12.414 2.422 1 88.94 90 THR A N 1
ATOM 703 C CA . THR A 1 90 ? 5.254 -13.805 2.648 1 88.94 90 THR A CA 1
ATOM 704 C C . THR A 1 90 ? 4.188 -14.516 3.479 1 88.94 90 THR A C 1
ATOM 706 O O . THR A 1 90 ? 3.338 -13.867 4.09 1 88.94 90 THR A O 1
ATOM 709 N N . GLY A 1 91 ? 4.273 -15.773 3.342 1 81.94 91 GLY A N 1
ATOM 710 C CA . GLY A 1 91 ? 3.475 -16.594 4.238 1 81.94 91 GLY A CA 1
ATOM 711 C C . GLY A 1 91 ? 2.027 -16.719 3.805 1 81.94 91 GLY A C 1
ATOM 712 O O . GLY A 1 91 ? 1.69 -16.438 2.654 1 81.94 91 GLY A O 1
ATOM 713 N N . GLY A 1 92 ? 1.255 -17.391 4.754 1 77.75 92 GLY A N 1
ATOM 714 C CA . GLY A 1 92 ? -0.149 -17.688 4.52 1 77.75 92 GLY A CA 1
ATOM 715 C C . GLY A 1 92 ? -0.408 -19.156 4.211 1 77.75 92 GLY A C 1
ATOM 716 O O . GLY A 1 92 ? 0.526 -19.953 4.156 1 77.75 92 GLY A O 1
ATOM 717 N N . ASN A 1 93 ? -1.595 -19.453 4.332 1 76.75 93 ASN A N 1
ATOM 718 C CA . ASN A 1 93 ? -2.068 -20.781 3.98 1 76.75 93 ASN A CA 1
ATOM 719 C C . ASN A 1 93 ? -2.805 -20.781 2.645 1 76.75 93 ASN A C 1
ATOM 721 O O . ASN A 1 93 ? -3.979 -20.406 2.576 1 76.75 93 ASN A O 1
ATOM 725 N N . PHE A 1 94 ? -2.041 -21.188 1.671 1 80.19 94 PHE A N 1
ATOM 726 C CA . PHE A 1 94 ? -2.662 -21.078 0.356 1 80.19 94 PHE A CA 1
ATOM 727 C C . PHE A 1 94 ? -2.158 -22.172 -0.574 1 80.19 94 PHE A C 1
ATOM 729 O O . PHE A 1 94 ? -1.161 -22.844 -0.279 1 80.19 94 PHE A O 1
ATOM 736 N N . LYS A 1 95 ? -2.93 -22.438 -1.483 1 80.12 95 LYS A N 1
ATOM 737 C CA . LYS A 1 95 ? -2.549 -23.297 -2.609 1 80.12 95 LYS A CA 1
ATOM 738 C C . LYS A 1 95 ? -2.426 -22.469 -3.895 1 80.12 95 LYS A C 1
ATOM 740 O O . LYS A 1 95 ? -3.307 -21.672 -4.215 1 80.12 95 LYS A O 1
ATOM 745 N N . LEU A 1 96 ? -1.276 -22.625 -4.547 1 81.94 96 LEU A N 1
ATOM 746 C CA . LEU A 1 96 ? -1.079 -21.922 -5.812 1 81.94 96 LEU A CA 1
ATOM 747 C C . LEU A 1 96 ? -1.778 -22.656 -6.953 1 81.94 96 LEU A C 1
ATOM 749 O O . LEU A 1 96 ? -1.645 -23.875 -7.086 1 81.94 96 LEU A O 1
ATOM 753 N N . VAL A 1 97 ? -2.502 -21.969 -7.672 1 82.06 97 VAL A N 1
ATOM 754 C CA . VAL A 1 97 ? -3.105 -22.547 -8.859 1 82.06 97 VAL A CA 1
ATOM 755 C C . VAL A 1 97 ? -2.045 -22.734 -9.945 1 82.06 97 VAL A C 1
ATOM 757 O O . VAL A 1 97 ? -1.192 -21.859 -10.141 1 82.06 97 VAL A O 1
ATOM 760 N N . GLN A 1 98 ? -2.078 -23.859 -10.469 1 85.25 98 GLN A N 1
ATOM 761 C CA . GLN A 1 98 ? -1.177 -24.125 -11.586 1 85.25 98 GLN A CA 1
ATOM 762 C C . GLN A 1 98 ? -1.907 -24.016 -12.922 1 85.25 98 GLN A C 1
ATOM 764 O O . GLN A 1 98 ? -3.066 -24.406 -13.039 1 85.25 98 GLN A O 1
ATOM 769 N N . TYR A 1 99 ? -1.203 -23.406 -13.867 1 85.25 99 TYR A N 1
ATOM 770 C CA . TYR A 1 99 ? -1.766 -23.25 -15.203 1 85.25 99 TYR A CA 1
ATOM 771 C C . TYR A 1 99 ? -0.818 -23.812 -16.25 1 85.25 99 TYR A C 1
ATOM 773 O O . TYR A 1 99 ? 0.378 -23.984 -16 1 85.25 99 TYR A O 1
ATOM 781 N N . MET A 1 100 ? -1.481 -24.281 -17.297 1 92.31 100 MET A N 1
ATOM 782 C CA . MET A 1 100 ? -0.661 -24.562 -18.469 1 92.31 100 MET A CA 1
ATOM 783 C C . MET A 1 100 ? -0.284 -23.281 -19.188 1 92.31 100 MET A C 1
ATOM 785 O O . MET A 1 100 ? -1.158 -22.516 -19.594 1 92.31 100 MET A O 1
ATOM 789 N N . LEU A 1 101 ? 1.037 -23.047 -19.312 1 90.69 101 LEU A N 1
ATOM 790 C CA . LEU A 1 101 ? 1.542 -21.812 -19.906 1 90.69 101 LEU A CA 1
ATOM 791 C C . LEU A 1 101 ? 2.32 -22.094 -21.172 1 90.69 101 LEU A C 1
ATOM 793 O O . LEU A 1 101 ? 2.855 -23.203 -21.344 1 90.69 101 LEU A O 1
ATOM 797 N N . GLU A 1 102 ? 2.285 -21.156 -22.094 1 94.75 102 GLU A N 1
ATOM 798 C CA . GLU A 1 102 ? 3.045 -21.25 -23.328 1 94.75 102 GLU A CA 1
ATOM 799 C C . GLU A 1 102 ? 3.807 -19.953 -23.609 1 94.75 102 GLU A C 1
ATOM 801 O O . GLU A 1 102 ? 3.248 -18.859 -23.5 1 94.75 102 GLU A O 1
ATOM 806 N N . CYS A 1 103 ? 5.047 -20.156 -23.969 1 94.06 103 CYS A N 1
ATOM 807 C CA . CYS A 1 103 ? 5.879 -19.016 -24.344 1 94.06 103 CYS A CA 1
ATOM 808 C C . CYS A 1 103 ? 5.578 -18.562 -25.766 1 94.06 103 CYS A C 1
ATOM 810 O O . CYS A 1 103 ? 5.574 -19.359 -26.688 1 94.06 103 CYS A O 1
ATOM 812 N N . ARG A 1 104 ? 5.355 -17.359 -25.922 1 93.56 104 ARG A N 1
ATOM 813 C CA . ARG A 1 104 ? 5.035 -16.844 -27.25 1 93.56 104 ARG A CA 1
ATOM 814 C C . ARG A 1 104 ? 6.285 -16.75 -28.109 1 93.56 104 ARG A C 1
ATOM 816 O O . ARG A 1 104 ? 6.195 -16.75 -29.344 1 93.56 104 ARG A O 1
ATOM 823 N N . ARG A 1 105 ? 7.352 -16.656 -27.578 1 93.25 105 ARG A N 1
ATOM 824 C CA . ARG A 1 105 ? 8.602 -16.484 -28.312 1 93.25 105 ARG A CA 1
ATOM 825 C C . ARG A 1 105 ? 9.125 -17.812 -28.828 1 93.25 105 ARG A C 1
ATOM 827 O O . ARG A 1 105 ? 9.461 -17.938 -30.016 1 93.25 105 ARG A O 1
ATOM 834 N N . CYS A 1 106 ? 9.25 -18.781 -28 1 95.69 106 CYS A N 1
ATOM 835 C CA . CYS A 1 106 ? 9.898 -20.031 -28.391 1 95.69 106 CYS A CA 1
ATOM 836 C C . CYS A 1 106 ? 8.883 -21.156 -28.531 1 95.69 106 CYS A C 1
ATOM 838 O O . CYS A 1 106 ? 9.211 -22.234 -29.016 1 95.69 106 CYS A O 1
ATOM 840 N N . GLY A 1 107 ? 7.676 -20.984 -28 1 94.69 107 GLY A N 1
ATOM 841 C CA . GLY A 1 107 ? 6.633 -21.984 -28.125 1 94.69 107 GLY A CA 1
ATOM 842 C C . GLY A 1 107 ? 6.656 -23.016 -27.016 1 94.69 107 GLY A C 1
ATOM 843 O O . GLY A 1 107 ? 5.82 -23.922 -26.984 1 94.69 107 GLY A O 1
ATOM 844 N N . HIS A 1 108 ? 7.477 -22.938 -26.047 1 95.38 108 HIS A N 1
ATOM 845 C CA . HIS A 1 108 ? 7.594 -23.891 -24.969 1 95.38 108 HIS A CA 1
ATOM 846 C C . HIS A 1 108 ? 6.352 -23.875 -24.078 1 95.38 108 HIS A C 1
ATOM 848 O O . HIS A 1 108 ? 5.844 -22.797 -23.734 1 95.38 108 HIS A O 1
ATOM 854 N N . ARG A 1 109 ? 5.93 -25.078 -23.734 1 95.94 109 ARG A N 1
ATOM 855 C CA . ARG A 1 109 ? 4.77 -25.219 -22.875 1 95.94 109 ARG A CA 1
ATOM 856 C C . ARG A 1 109 ? 5.164 -25.828 -21.531 1 95.94 109 ARG A C 1
ATOM 858 O O . ARG A 1 109 ? 6.004 -26.734 -21.469 1 95.94 109 ARG A O 1
ATOM 865 N N . TRP A 1 110 ? 4.699 -25.312 -20.438 1 92.44 110 TRP A N 1
ATOM 866 C CA . TRP A 1 110 ? 4.996 -25.844 -19.109 1 92.44 110 TRP A CA 1
ATOM 867 C C . TRP A 1 110 ? 3.857 -25.562 -18.141 1 92.44 110 TRP A C 1
ATOM 869 O O . TRP A 1 110 ? 2.988 -24.719 -18.422 1 92.44 110 TRP A O 1
ATOM 879 N N . LYS A 1 111 ? 3.781 -26.359 -17.078 1 90.31 111 LYS A N 1
ATOM 880 C CA . LYS A 1 111 ? 2.799 -26.156 -16.016 1 90.31 111 LYS A CA 1
ATOM 881 C C . LYS A 1 111 ? 3.402 -25.391 -14.836 1 90.31 111 LYS A C 1
ATOM 883 O O . LYS A 1 111 ? 4.48 -25.734 -14.352 1 90.31 111 LYS A O 1
ATOM 888 N N . GLY A 1 112 ? 2.76 -24.234 -14.438 1 84.38 112 GLY A N 1
ATOM 889 C CA . GLY A 1 112 ? 3.264 -23.484 -13.297 1 84.38 112 GLY A CA 1
ATOM 890 C C . GLY A 1 112 ? 2.316 -22.391 -12.844 1 84.38 112 GLY A C 1
ATOM 891 O O . GLY A 1 112 ? 1.278 -22.156 -13.461 1 84.38 112 GLY A O 1
ATOM 892 N N . ALA A 1 113 ? 2.701 -21.875 -11.617 1 79.25 113 ALA A N 1
ATOM 893 C CA . ALA A 1 113 ? 1.938 -20.75 -11.109 1 79.25 113 ALA A CA 1
ATOM 894 C C . ALA A 1 113 ? 2.287 -19.469 -11.859 1 79.25 113 ALA A C 1
ATOM 896 O O . ALA A 1 113 ? 3.43 -19.281 -12.289 1 79.25 113 ALA A O 1
ATOM 897 N N . ILE A 1 114 ? 1.312 -18.656 -12.055 1 78 114 ILE A N 1
ATOM 898 C CA . ILE A 1 114 ? 1.556 -17.375 -12.703 1 78 114 ILE A CA 1
ATOM 899 C C . ILE A 1 114 ? 2.301 -16.453 -11.75 1 78 114 ILE A C 1
ATOM 901 O O . ILE A 1 114 ? 1.922 -16.312 -10.586 1 78 114 ILE A O 1
ATOM 905 N N . CYS A 1 115 ? 3.352 -15.898 -12.242 1 76.5 115 CYS A N 1
ATOM 906 C CA . CYS A 1 115 ? 4.133 -14.891 -11.531 1 76.5 115 CYS A CA 1
ATOM 907 C C . CYS A 1 115 ? 4.508 -13.742 -12.453 1 76.5 115 CYS A C 1
ATOM 909 O O . CYS A 1 115 ? 4.816 -13.961 -13.625 1 76.5 115 CYS A O 1
ATOM 911 N N . ARG A 1 116 ? 4.352 -12.57 -11.945 1 71.19 116 ARG A N 1
ATOM 912 C CA . ARG A 1 116 ? 4.629 -11.383 -12.758 1 71.19 116 ARG A CA 1
ATOM 913 C C . ARG A 1 116 ? 6.059 -11.406 -13.289 1 71.19 116 ARG A C 1
ATOM 915 O O . ARG A 1 116 ? 6.336 -10.867 -14.359 1 71.19 116 ARG A O 1
ATOM 922 N N . ARG A 1 117 ? 6.906 -11.969 -12.672 1 76.19 117 ARG A N 1
ATOM 923 C CA . ARG A 1 117 ? 8.305 -11.93 -13.078 1 76.19 117 ARG A CA 1
ATOM 924 C C . ARG A 1 117 ? 8.766 -13.289 -13.594 1 76.19 117 ARG A C 1
ATOM 926 O O . ARG A 1 117 ? 9.969 -13.555 -13.68 1 76.19 117 ARG A O 1
ATOM 933 N N . MET A 1 118 ? 7.875 -14.055 -13.938 1 79.88 118 MET A N 1
ATOM 934 C CA . MET A 1 118 ? 8.211 -15.406 -14.383 1 79.88 118 MET A CA 1
ATOM 935 C C . MET A 1 118 ? 8.82 -15.375 -15.781 1 79.88 118 MET A C 1
ATOM 937 O O . MET A 1 118 ? 8.359 -14.633 -16.656 1 79.88 118 MET A O 1
ATOM 941 N N . LEU A 1 119 ? 9.805 -16.203 -15.93 1 85.56 119 LEU A N 1
ATOM 942 C CA . LEU A 1 119 ? 10.469 -16.359 -17.219 1 85.56 119 LEU A CA 1
ATOM 943 C C . LEU A 1 119 ? 10.219 -17.75 -17.797 1 85.56 119 LEU A C 1
ATOM 945 O O . LEU A 1 119 ? 10.023 -18.703 -17.062 1 85.56 119 LEU A O 1
ATOM 949 N N . CYS A 1 120 ? 10.203 -17.75 -19.125 1 90.19 120 CYS A N 1
ATOM 950 C CA . CYS A 1 120 ? 10.164 -19.047 -19.797 1 90.19 120 CYS A CA 1
ATOM 951 C C . CYS A 1 120 ? 11.367 -19.906 -19.406 1 90.19 120 CYS A C 1
ATOM 953 O O . CYS A 1 120 ? 12.508 -19.453 -19.484 1 90.19 120 CYS A O 1
ATOM 955 N N . PRO A 1 121 ? 11.086 -21.078 -19.031 1 90.75 121 PRO A N 1
ATOM 956 C CA . PRO A 1 121 ? 12.195 -21.922 -18.594 1 90.75 121 PRO A CA 1
ATOM 957 C C . PRO A 1 121 ? 13.148 -22.281 -19.734 1 90.75 121 PRO A C 1
ATOM 959 O O . PRO A 1 121 ? 14.289 -22.688 -19.484 1 90.75 121 PRO A O 1
ATOM 962 N N . SER A 1 122 ? 12.664 -22.172 -20.938 1 92.69 122 SER A N 1
ATOM 963 C CA . SER A 1 122 ? 13.461 -22.578 -22.094 1 92.69 122 SER A CA 1
ATOM 964 C C . SER A 1 122 ? 14.258 -21.406 -22.656 1 92.69 122 SER A C 1
ATOM 966 O O . SER A 1 122 ? 15.461 -21.516 -22.891 1 92.69 122 SER A O 1
ATOM 968 N N . CYS A 1 123 ? 13.664 -20.25 -22.812 1 95.06 123 CYS A N 1
ATOM 969 C CA . CYS A 1 123 ? 14.352 -19.172 -23.516 1 95.06 123 CYS A CA 1
ATOM 970 C C . CYS A 1 123 ? 14.523 -17.953 -22.609 1 95.06 123 CYS A C 1
ATOM 972 O O . CYS A 1 123 ? 15.047 -16.922 -23.047 1 95.06 123 CYS A O 1
ATOM 974 N N . SER A 1 124 ? 13.938 -17.891 -21.469 1 90.81 124 SER A N 1
ATOM 975 C CA . SER A 1 124 ? 14.055 -16.859 -20.453 1 90.81 124 SER A CA 1
ATOM 976 C C . SER A 1 124 ? 13.305 -15.594 -20.859 1 90.81 124 SER A C 1
ATOM 978 O O . SER A 1 124 ? 13.602 -14.5 -20.375 1 90.81 124 SER A O 1
ATOM 980 N N . SER A 1 125 ? 12.445 -15.82 -21.812 1 88.75 125 SER A N 1
ATOM 981 C CA . SER A 1 125 ? 11.602 -14.695 -22.188 1 88.75 125 SER A CA 1
ATOM 982 C C . SER A 1 125 ? 10.469 -14.484 -21.188 1 88.75 125 SER A C 1
ATOM 984 O O . SER A 1 125 ? 10.047 -15.43 -20.516 1 88.75 125 SER A O 1
ATOM 986 N N . MET A 1 126 ? 9.961 -13.25 -21.109 1 85.25 126 MET A N 1
ATOM 987 C CA . MET A 1 126 ? 8.852 -12.953 -20.203 1 85.25 126 MET A CA 1
ATOM 988 C C . MET A 1 126 ? 7.52 -13.023 -20.953 1 85.25 126 MET A C 1
ATOM 990 O O . MET A 1 126 ? 6.457 -12.844 -20.359 1 85.25 126 MET A O 1
ATOM 994 N N . ASP A 1 127 ? 7.605 -13.281 -22.219 1 89.19 127 ASP A N 1
ATOM 995 C CA . ASP A 1 127 ? 6.41 -13.258 -23.047 1 89.19 127 ASP A CA 1
ATOM 996 C C . ASP A 1 127 ? 5.73 -14.625 -23.078 1 89.19 127 ASP A C 1
ATOM 998 O O . ASP A 1 127 ? 6.043 -15.461 -23.922 1 89.19 127 ASP A O 1
ATOM 1002 N N . TRP A 1 128 ? 4.855 -14.859 -22.188 1 87.38 128 TRP A N 1
ATOM 1003 C CA . TRP A 1 128 ? 4.113 -16.109 -22.094 1 87.38 128 TRP A CA 1
ATOM 1004 C C . TRP A 1 128 ? 2.625 -15.859 -21.891 1 87.38 128 TRP A C 1
ATOM 1006 O O . TRP A 1 128 ? 2.219 -14.734 -21.594 1 87.38 128 TRP A O 1
ATOM 1016 N N . HIS A 1 129 ? 1.822 -16.828 -22.25 1 89.62 129 HIS A N 1
ATOM 1017 C CA . HIS A 1 129 ? 0.383 -16.703 -22.031 1 89.62 129 HIS A CA 1
ATOM 1018 C C . HIS A 1 129 ? -0.214 -18.016 -21.547 1 89.62 129 HIS A C 1
ATOM 1020 O O . HIS A 1 129 ? 0.396 -19.078 -21.703 1 89.62 129 HIS A O 1
ATOM 1026 N N . ARG A 1 130 ? -1.31 -17.875 -20.797 1 86.19 130 ARG A N 1
ATOM 1027 C CA . ARG A 1 130 ? -2.033 -19.047 -20.328 1 86.19 130 ARG A CA 1
ATOM 1028 C C . ARG A 1 130 ? -2.736 -19.766 -21.469 1 86.19 130 ARG A C 1
ATOM 1030 O O . ARG A 1 130 ? -3.354 -19.125 -22.328 1 86.19 130 ARG A O 1
ATOM 1037 N N . ILE A 1 131 ? -2.516 -21 -21.547 1 87.25 131 ILE A N 1
ATOM 1038 C CA . ILE A 1 131 ? -3.176 -21.766 -22.609 1 87.25 131 ILE A CA 1
ATOM 1039 C C . ILE A 1 131 ? -4.289 -22.625 -22.016 1 87.25 131 ILE A C 1
ATOM 1041 O O . ILE A 1 131 ? -4.168 -23.109 -20.891 1 87.25 131 ILE A O 1
ATOM 1045 N N . GLU A 1 132 ? -5.656 -22.422 -22.391 1 72.69 132 GLU A N 1
ATOM 1046 C CA . GLU A 1 132 ? -6.805 -23.219 -21.984 1 72.69 132 GLU A CA 1
ATOM 1047 C C . GLU A 1 132 ? -6.59 -24.688 -22.312 1 72.69 132 GLU A C 1
ATOM 1049 O O . GLU A 1 132 ? -5.879 -25.031 -23.266 1 72.69 132 GLU A O 1
ATOM 1054 N N . MET B 1 1 ? -17.734 31.969 -11.414 1 36.31 1 MET B N 1
ATOM 1055 C CA . MET B 1 1 ? -16.375 31.484 -11.188 1 36.31 1 MET B CA 1
ATOM 1056 C C . MET B 1 1 ? -16.391 30.078 -10.594 1 36.31 1 MET B C 1
ATOM 1058 O O . MET B 1 1 ? -17.234 29.766 -9.758 1 36.31 1 MET B O 1
ATOM 1062 N N . PRO B 1 2 ? -15.938 29.078 -11.289 1 37.16 2 PRO B N 1
ATOM 1063 C CA . PRO B 1 2 ? -16.062 27.719 -10.766 1 37.16 2 PRO B CA 1
ATOM 1064 C C . PRO B 1 2 ? -15.586 27.594 -9.32 1 37.16 2 PRO B C 1
ATOM 1066 O O . PRO B 1 2 ? -14.711 28.344 -8.891 1 37.16 2 PRO B O 1
ATOM 1069 N N . ARG B 1 3 ? -16.453 27.359 -8.414 1 39.97 3 ARG B N 1
ATOM 1070 C CA . ARG B 1 3 ? -16.109 27.266 -6.996 1 39.97 3 ARG B CA 1
ATOM 1071 C C . ARG B 1 3 ? -14.742 26.625 -6.816 1 39.97 3 ARG B C 1
ATOM 1073 O O . ARG B 1 3 ? -14.422 25.625 -7.469 1 39.97 3 ARG B O 1
ATOM 1080 N N . PRO B 1 4 ? -13.781 27.391 -6.457 1 43.94 4 PRO B N 1
ATOM 1081 C CA . PRO B 1 4 ? -12.438 26.859 -6.238 1 43.94 4 PRO B CA 1
ATOM 1082 C C . PRO B 1 4 ? -12.438 25.438 -5.688 1 43.94 4 PRO B C 1
ATOM 1084 O O . PRO B 1 4 ? -13.383 25.031 -5.008 1 43.94 4 PRO B O 1
ATOM 1087 N N . PRO B 1 5 ? -11.82 24.641 -6.418 1 45.06 5 PRO B N 1
ATOM 1088 C CA . PRO B 1 5 ? -11.836 23.25 -5.941 1 45.06 5 PRO B CA 1
ATOM 1089 C C . PRO B 1 5 ? -11.68 23.141 -4.426 1 45.06 5 PRO B C 1
ATOM 1091 O O . PRO B 1 5 ? -10.938 23.922 -3.822 1 45.06 5 PRO B O 1
ATOM 1094 N N . LYS B 1 6 ? -12.742 22.969 -3.639 1 51.78 6 LYS B N 1
ATOM 1095 C CA . LYS B 1 6 ? -12.727 22.844 -2.186 1 51.78 6 LYS B CA 1
ATOM 1096 C C . LYS B 1 6 ? -11.5 22.062 -1.713 1 51.78 6 LYS B C 1
ATOM 1098 O O . LYS B 1 6 ? -11.234 20.969 -2.205 1 51.78 6 LYS B O 1
ATOM 1103 N N . CYS B 1 7 ? -10.609 22.719 -1.252 1 59.31 7 CYS B N 1
ATOM 1104 C CA . CYS B 1 7 ? -9.422 22.094 -0.678 1 59.31 7 CYS B CA 1
ATOM 1105 C C . CYS B 1 7 ? -9.797 21.031 0.332 1 59.31 7 CYS B C 1
ATOM 1107 O O . CYS B 1 7 ? -10.703 21.219 1.149 1 59.31 7 CYS B O 1
ATOM 1109 N N . ARG B 1 8 ? -9.32 19.797 0.113 1 74.31 8 ARG B N 1
ATOM 1110 C CA . ARG B 1 8 ? -9.586 18.672 1.01 1 74.31 8 ARG B CA 1
ATOM 1111 C C . ARG B 1 8 ? -8.734 18.766 2.271 1 74.31 8 ARG B C 1
ATOM 1113 O O . ARG B 1 8 ? -7.582 19.203 2.217 1 74.31 8 ARG B O 1
ATOM 1120 N N . ARG B 1 9 ? -9.352 18.547 3.273 1 82.94 9 ARG B N 1
ATOM 1121 C CA . ARG B 1 9 ? -8.68 18.672 4.559 1 82.94 9 ARG B CA 1
ATOM 1122 C C . ARG B 1 9 ? -7.84 17.422 4.859 1 82.94 9 ARG B C 1
ATOM 1124 O O . ARG B 1 9 ? -8.328 16.297 4.742 1 82.94 9 ARG B O 1
ATOM 1131 N N . VAL B 1 10 ? -6.551 17.656 5.125 1 84.31 10 VAL B N 1
ATOM 1132 C CA . VAL B 1 10 ? -5.617 16.594 5.48 1 84.31 10 VAL B CA 1
ATOM 1133 C C . VAL B 1 10 ? -5.055 16.859 6.879 1 84.31 10 VAL B C 1
ATOM 1135 O O . VAL B 1 10 ? -4.602 17.953 7.18 1 84.31 10 VAL B O 1
ATOM 1138 N N . GLU B 1 11 ? -5.148 15.961 7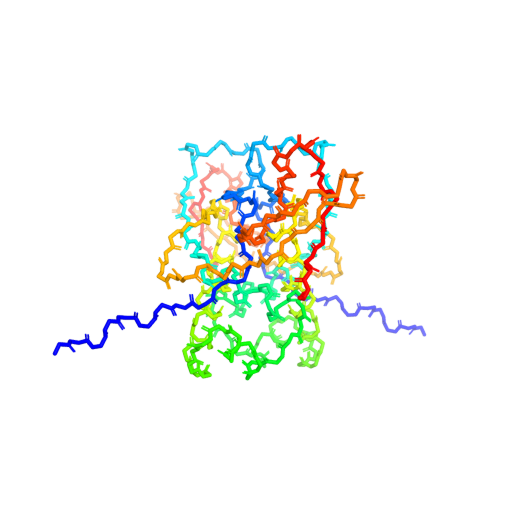.73 1 82.12 11 GLU B N 1
ATOM 1139 C CA . GLU B 1 11 ? -4.73 16.156 9.117 1 82.12 11 GLU B CA 1
ATOM 1140 C C . GLU B 1 11 ? -3.268 15.781 9.312 1 82.12 11 GLU B C 1
ATOM 1142 O O . GLU B 1 11 ? -2.59 16.312 10.188 1 82.12 11 GLU B O 1
ATOM 1147 N N . GLN B 1 12 ? -2.805 14.828 8.617 1 78.38 12 GLN B N 1
ATOM 1148 C CA . GLN B 1 12 ? -1.437 14.359 8.797 1 78.38 12 GLN B CA 1
ATOM 1149 C C . GLN B 1 12 ? -0.661 14.414 7.48 1 78.38 12 GLN B C 1
ATOM 1151 O O . GLN B 1 12 ? -1.133 13.922 6.453 1 78.38 12 GLN B O 1
ATOM 1156 N N . PHE B 1 13 ? 0.487 15.062 7.566 1 79.62 13 PHE B N 1
ATOM 1157 C CA . PHE B 1 13 ? 1.392 15.094 6.422 1 79.62 13 PHE B CA 1
ATOM 1158 C C . PHE B 1 13 ? 2.227 13.82 6.355 1 79.62 13 PHE B C 1
ATOM 1160 O O . PHE B 1 13 ? 2.648 13.297 7.391 1 79.62 13 PHE B O 1
ATOM 1167 N N . PRO B 1 14 ? 2.453 13.375 5.078 1 82.38 14 PRO B N 1
ATOM 1168 C CA . PRO B 1 14 ? 3.209 12.125 4.961 1 82.38 14 PRO B CA 1
ATOM 1169 C C . PRO B 1 14 ? 4.645 12.258 5.461 1 82.38 14 PRO B C 1
ATOM 1171 O O . PRO B 1 14 ? 5.312 13.258 5.188 1 82.38 14 PRO B O 1
ATOM 1174 N N . GLY B 1 15 ? 5.066 11.328 6.277 1 80.25 15 GLY B N 1
ATOM 1175 C CA . GLY B 1 15 ? 6.445 11.273 6.738 1 80.25 15 GLY B CA 1
ATOM 1176 C C . GLY B 1 15 ? 7.375 10.586 5.762 1 80.25 15 GLY B C 1
ATOM 1177 O O . GLY B 1 15 ? 8.594 10.75 5.832 1 80.25 15 GLY B O 1
ATOM 1178 N N . PHE B 1 16 ? 6.832 9.844 4.895 1 85.19 16 PHE B N 1
ATOM 1179 C CA . PHE B 1 16 ? 7.57 9.102 3.873 1 85.19 16 PHE B CA 1
ATOM 1180 C C . PHE B 1 16 ? 6.992 9.375 2.488 1 85.19 16 PHE B C 1
ATOM 1182 O O . PHE B 1 16 ? 5.773 9.359 2.303 1 85.19 16 PHE B O 1
ATOM 1189 N N . THR B 1 17 ? 7.859 9.594 1.489 1 86.19 17 THR B N 1
ATOM 1190 C CA . THR B 1 17 ? 7.332 10.094 0.224 1 86.19 17 THR B CA 1
ATOM 1191 C C . THR B 1 17 ? 7.484 9.047 -0.876 1 86.19 17 THR B C 1
ATOM 1193 O O . THR B 1 17 ? 6.883 9.172 -1.944 1 86.19 17 THR B O 1
ATOM 1196 N N . PHE B 1 18 ? 8.289 8.047 -0.591 1 91.25 18 PHE B N 1
ATOM 1197 C CA . PHE B 1 18 ? 8.469 7.02 -1.607 1 91.25 18 PHE B CA 1
ATOM 1198 C C . PHE B 1 18 ? 8.453 5.629 -0.98 1 91.25 18 PHE B C 1
ATOM 1200 O O . PHE B 1 18 ? 9.031 5.414 0.087 1 91.25 18 PHE B O 1
ATOM 1207 N N . PHE B 1 19 ? 7.754 4.801 -1.61 1 93.81 19 PHE B N 1
ATOM 1208 C CA . PHE B 1 19 ? 7.77 3.375 -1.312 1 93.81 19 PHE B CA 1
ATOM 1209 C C . PHE B 1 19 ? 8.094 2.562 -2.561 1 93.81 19 PHE B C 1
ATOM 1211 O O . PHE B 1 19 ? 7.52 2.793 -3.625 1 93.81 19 PHE B O 1
ATOM 1218 N N . LYS B 1 20 ? 8.938 1.647 -2.422 1 93.44 20 LYS B N 1
ATOM 1219 C CA . LYS B 1 20 ? 9.359 0.908 -3.604 1 93.44 20 LYS B CA 1
ATOM 1220 C C . LYS B 1 20 ? 9.719 -0.533 -3.252 1 93.44 20 LYS B C 1
ATOM 1222 O O . LYS B 1 20 ? 10.023 -0.838 -2.096 1 93.44 20 LYS B O 1
ATOM 1227 N N . PRO B 1 21 ? 9.641 -1.395 -4.277 1 91.81 21 PRO B N 1
ATOM 1228 C CA . PRO B 1 21 ? 10.148 -2.744 -4.027 1 91.81 21 PRO B CA 1
ATOM 1229 C C . PRO B 1 21 ? 11.641 -2.756 -3.678 1 91.81 21 PRO B C 1
ATOM 1231 O O . PRO B 1 21 ? 12.406 -1.96 -4.219 1 91.81 21 PRO B O 1
ATOM 1234 N N . SER B 1 22 ? 11.945 -3.566 -2.797 1 87.56 22 SER B N 1
ATOM 1235 C CA . SER B 1 22 ? 13.328 -3.637 -2.342 1 87.56 22 SER B CA 1
ATOM 1236 C C . SER B 1 22 ? 14.242 -4.203 -3.428 1 87.56 22 SER B C 1
ATOM 1238 O O . SER B 1 22 ? 13.828 -5.078 -4.191 1 87.56 22 SER B O 1
ATOM 1240 N N . GLY B 1 23 ? 15.406 -3.758 -3.51 1 81 23 GLY B N 1
ATOM 1241 C CA . GLY B 1 23 ? 16.422 -4.348 -4.359 1 81 23 GLY B CA 1
ATOM 1242 C C . GLY B 1 23 ? 16.453 -3.748 -5.754 1 81 23 GLY B C 1
ATOM 1243 O O . GLY B 1 23 ? 17.281 -4.145 -6.586 1 81 23 GLY B O 1
ATOM 1244 N N . ILE B 1 24 ? 15.516 -3.031 -6.109 1 82.94 24 ILE B N 1
ATOM 1245 C CA . ILE B 1 24 ? 15.484 -2.404 -7.43 1 82.94 24 ILE B CA 1
ATOM 1246 C C . ILE B 1 24 ? 15.672 -0.896 -7.285 1 82.94 24 ILE B C 1
ATOM 1248 O O . ILE B 1 24 ? 14.945 -0.241 -6.539 1 82.94 24 ILE B O 1
ATOM 1252 N N . PRO B 1 25 ? 16.641 -0.348 -7.969 1 84.5 25 PRO B N 1
ATOM 1253 C CA . PRO B 1 25 ? 16.859 1.1 -7.898 1 84.5 25 PRO B CA 1
ATOM 1254 C C . PRO B 1 25 ? 15.672 1.896 -8.43 1 84.5 25 PRO B C 1
ATOM 1256 O O . PRO B 1 25 ? 14.984 1.451 -9.352 1 84.5 25 PRO B O 1
ATOM 1259 N N . MET B 1 26 ? 15.461 3.047 -7.871 1 83.56 26 MET B N 1
ATOM 1260 C CA . MET B 1 26 ? 14.359 3.922 -8.258 1 83.56 26 MET B CA 1
ATOM 1261 C C . MET B 1 26 ? 14.422 4.246 -9.75 1 83.56 26 MET B C 1
ATOM 1263 O O . MET B 1 26 ? 13.391 4.375 -10.406 1 83.56 26 MET B O 1
ATOM 1267 N N . SER B 1 27 ? 15.625 4.285 -10.32 1 86.06 27 SER B N 1
ATOM 1268 C CA . SER B 1 27 ? 15.836 4.664 -11.711 1 86.06 27 SER B CA 1
ATOM 1269 C C . SER B 1 27 ? 15.273 3.613 -12.664 1 86.06 27 SER B C 1
ATOM 1271 O O . SER B 1 27 ? 15.047 3.896 -13.844 1 86.06 27 SER B O 1
ATOM 1273 N N . GLU B 1 28 ? 15.062 2.461 -12.242 1 88.38 28 GLU B N 1
ATOM 1274 C CA . GLU B 1 28 ? 14.602 1.354 -13.078 1 88.38 28 GLU B CA 1
ATOM 1275 C C . GLU B 1 28 ? 13.109 1.086 -12.859 1 88.38 28 GLU B C 1
ATOM 1277 O O . GLU B 1 28 ? 12.555 0.16 -13.453 1 88.38 28 GLU B O 1
ATOM 1282 N N . LEU B 1 29 ? 12.578 1.962 -12.016 1 89.56 29 LEU B N 1
ATOM 1283 C CA . LEU B 1 29 ? 11.188 1.691 -11.664 1 89.56 29 LEU B CA 1
ATOM 1284 C C . LEU B 1 29 ? 10.258 2.75 -12.25 1 89.56 29 LEU B C 1
ATOM 1286 O O . LEU B 1 29 ? 10.609 3.932 -12.289 1 89.56 29 LEU B O 1
ATOM 1290 N N . SER B 1 30 ? 9.109 2.209 -12.742 1 92.94 30 SER B N 1
ATOM 1291 C CA . SER B 1 30 ? 8.016 3.148 -12.984 1 92.94 30 SER B CA 1
ATOM 1292 C C . SER B 1 30 ? 7.379 3.605 -11.68 1 92.94 30 SER B C 1
ATOM 1294 O O . SER B 1 30 ? 7.613 3.008 -10.625 1 92.94 30 SER B O 1
ATOM 1296 N N . GLU B 1 31 ? 6.715 4.746 -11.773 1 93.94 31 GLU B N 1
ATOM 1297 C CA . GLU B 1 31 ? 6.137 5.297 -10.555 1 93.94 31 GLU B CA 1
ATOM 1298 C C . GLU B 1 31 ? 4.629 5.488 -10.695 1 93.94 31 GLU B C 1
ATOM 1300 O O . GLU B 1 31 ? 4.133 5.758 -11.789 1 93.94 31 GLU B O 1
ATOM 1305 N N . VAL B 1 32 ? 3.977 5.23 -9.664 1 96.06 32 VAL B N 1
ATOM 1306 C CA . VAL B 1 32 ? 2.58 5.629 -9.523 1 96.06 32 VAL B CA 1
ATOM 1307 C C . VAL B 1 32 ? 2.447 6.668 -8.414 1 96.06 32 VAL B C 1
ATOM 1309 O O . VAL B 1 32 ? 3.076 6.539 -7.359 1 96.06 32 VAL B O 1
ATOM 1312 N N . VAL B 1 33 ? 1.668 7.738 -8.664 1 96.25 33 VAL B N 1
ATOM 1313 C CA . VAL B 1 33 ? 1.578 8.844 -7.711 1 96.25 33 VAL B CA 1
ATOM 1314 C C . VAL B 1 33 ? 0.351 8.656 -6.824 1 96.25 33 VAL B C 1
ATOM 1316 O O . VAL B 1 33 ? -0.764 8.484 -7.32 1 96.25 33 VAL B O 1
ATOM 1319 N N . LEU B 1 34 ? 0.53 8.57 -5.582 1 96.44 34 LEU B N 1
ATOM 1320 C CA . LEU B 1 34 ? -0.497 8.625 -4.547 1 96.44 34 LEU B CA 1
ATOM 1321 C C . LEU B 1 34 ? -0.585 10.023 -3.941 1 96.44 34 LEU B C 1
ATOM 1323 O O . LEU B 1 34 ? 0.377 10.5 -3.338 1 96.44 34 LEU B O 1
ATOM 1327 N N . SER B 1 35 ? -1.686 10.672 -4.07 1 94.88 35 SER B N 1
ATOM 1328 C CA . SER B 1 35 ? -1.812 12.016 -3.525 1 94.88 35 SER B CA 1
ATOM 1329 C C . SER B 1 35 ? -1.867 12 -2.002 1 94.88 35 SER B C 1
ATOM 1331 O O . SER B 1 35 ? -2.166 10.961 -1.4 1 94.88 35 SER B O 1
ATOM 1333 N N . VAL B 1 36 ? -1.619 13.156 -1.427 1 93.38 36 VAL B N 1
ATOM 1334 C CA . VAL B 1 36 ? -1.657 13.289 0.026 1 93.38 36 VAL B CA 1
ATOM 1335 C C . VAL B 1 36 ? -3.078 13.039 0.529 1 93.38 36 VAL B C 1
ATOM 1337 O O . VAL B 1 36 ? -3.27 12.438 1.588 1 93.38 36 VAL B O 1
ATOM 1340 N N . GLU B 1 37 ? -4.059 13.477 -0.278 1 93.62 37 GLU B N 1
ATOM 1341 C CA . GLU B 1 37 ? -5.457 13.242 0.08 1 93.62 37 GLU B CA 1
ATOM 1342 C C . GLU B 1 37 ? -5.777 11.75 0.091 1 93.62 37 GLU B C 1
ATOM 1344 O O . GLU B 1 37 ? -6.504 11.273 0.965 1 93.62 37 GLU B O 1
ATOM 1349 N N . GLU B 1 38 ? -5.27 11.109 -0.858 1 96.69 38 GLU B N 1
ATOM 1350 C CA . GLU B 1 38 ? -5.469 9.664 -0.955 1 96.69 38 GLU B CA 1
ATOM 1351 C C . GLU B 1 38 ? -4.852 8.945 0.237 1 96.69 38 GLU B C 1
ATOM 1353 O O . GLU B 1 38 ? -5.469 8.039 0.809 1 96.69 38 GLU B O 1
ATOM 1358 N N . LEU B 1 39 ? -3.695 9.352 0.553 1 96.38 39 LEU B N 1
ATOM 1359 C CA . LEU B 1 39 ? -3.039 8.75 1.71 1 96.38 39 LEU B CA 1
ATOM 1360 C C . LEU B 1 39 ? -3.85 8.992 2.98 1 96.38 39 LEU B C 1
ATOM 1362 O O . LEU B 1 39 ? -3.969 8.102 3.824 1 96.38 39 LEU B O 1
ATOM 1366 N N . GLU B 1 40 ? -4.348 10.203 3.119 1 94.69 40 GLU B N 1
ATOM 1367 C CA . GLU B 1 40 ? -5.172 10.539 4.277 1 94.69 40 GLU B CA 1
ATOM 1368 C C . GLU B 1 40 ? -6.422 9.664 4.328 1 94.69 40 GLU B C 1
ATOM 1370 O O . GLU B 1 40 ? -6.84 9.227 5.406 1 94.69 40 GLU B O 1
ATOM 1375 N N . ALA B 1 41 ? -7.008 9.406 3.178 1 97 41 ALA B N 1
ATOM 1376 C CA . ALA B 1 41 ? -8.188 8.547 3.115 1 97 41 ALA B CA 1
ATOM 1377 C C . ALA B 1 41 ? -7.855 7.137 3.605 1 97 41 ALA B C 1
ATOM 1379 O O . ALA B 1 41 ? -8.625 6.539 4.363 1 97 41 ALA B O 1
ATOM 1380 N N . ILE B 1 42 ? -6.75 6.645 3.176 1 97.75 42 ILE B N 1
ATOM 1381 C CA . ILE B 1 42 ? -6.273 5.332 3.6 1 97.75 42 ILE B CA 1
ATOM 1382 C C . ILE B 1 42 ? -6.035 5.336 5.109 1 97.75 42 ILE B C 1
ATOM 1384 O O . ILE B 1 42 ? -6.41 4.391 5.805 1 97.75 42 ILE B O 1
ATOM 1388 N N . ARG B 1 43 ? -5.414 6.383 5.578 1 96.56 43 ARG B N 1
ATOM 1389 C CA . ARG B 1 43 ? -5.125 6.473 7.004 1 96.56 43 ARG B CA 1
ATOM 1390 C C . ARG B 1 43 ? -6.406 6.414 7.828 1 96.56 43 ARG B C 1
ATOM 1392 O O . ARG B 1 43 ? -6.512 5.629 8.773 1 96.56 43 ARG B O 1
ATOM 1399 N N . LEU B 1 44 ? -7.336 7.207 7.531 1 96.81 44 LEU B N 1
ATOM 1400 C CA . LEU B 1 44 ? -8.57 7.328 8.297 1 96.81 44 LEU B CA 1
ATOM 1401 C C . LEU B 1 44 ? -9.375 6.035 8.242 1 96.81 44 LEU B C 1
ATOM 1403 O O . LEU B 1 44 ? -9.812 5.52 9.273 1 96.81 44 LEU B O 1
ATOM 1407 N N . ARG B 1 45 ? -9.484 5.465 7.027 1 98 45 ARG B N 1
ATOM 1408 C CA . ARG B 1 45 ? -10.391 4.336 6.836 1 98 45 ARG B CA 1
ATOM 1409 C C . ARG B 1 45 ? -9.695 3.014 7.145 1 98 45 ARG B C 1
ATOM 1411 O O . ARG B 1 45 ? -10.18 2.227 7.961 1 98 45 ARG B O 1
ATOM 1418 N N . ASP B 1 46 ? -8.625 2.818 6.559 1 98 46 ASP B N 1
ATOM 1419 C CA . ASP B 1 46 ? -8.008 1.495 6.586 1 98 46 ASP B CA 1
ATOM 1420 C C . ASP B 1 46 ? -7.137 1.317 7.824 1 98 46 ASP B C 1
ATOM 1422 O O . ASP B 1 46 ? -7.012 0.21 8.352 1 98 46 ASP B O 1
ATOM 1426 N N . LEU B 1 47 ? -6.551 2.316 8.312 1 97.25 47 LEU B N 1
ATOM 1427 C CA . LEU B 1 47 ? -5.688 2.199 9.484 1 97.25 47 LEU B CA 1
ATOM 1428 C C . LEU B 1 47 ? -6.477 2.461 10.766 1 97.25 47 LEU B C 1
ATOM 1430 O O . LEU B 1 47 ? -6.461 1.642 11.688 1 97.25 47 LEU B O 1
ATOM 1434 N N . GLU B 1 48 ? -7.164 3.584 10.805 1 96.06 48 GLU B N 1
ATOM 1435 C CA . GLU B 1 48 ? -7.883 3.984 12.016 1 96.06 48 GLU B CA 1
ATOM 1436 C C . GLU B 1 48 ? -9.234 3.277 12.109 1 96.06 48 GLU B C 1
ATOM 1438 O O . GLU B 1 48 ? -9.844 3.252 13.18 1 96.06 48 GLU B O 1
ATOM 1443 N N . GLY B 1 49 ? -9.75 2.824 10.977 1 96.75 49 GLY B N 1
ATOM 1444 C CA . GLY B 1 49 ? -10.969 2.039 10.992 1 96.75 49 GLY B CA 1
ATOM 1445 C C . GLY B 1 49 ? -12.227 2.887 11.094 1 96.75 49 GLY B C 1
ATOM 1446 O O . GLY B 1 49 ? -13.273 2.406 11.523 1 96.75 49 GLY B O 1
ATOM 1447 N N . MET B 1 50 ? -12.164 4.094 10.727 1 97.06 50 MET B N 1
ATOM 1448 C CA . MET B 1 50 ? -13.312 4.992 10.805 1 97.06 50 MET B CA 1
ATOM 1449 C C . MET B 1 50 ? -14.328 4.676 9.711 1 97.06 50 MET B C 1
ATOM 1451 O O . MET B 1 50 ? -13.969 4.191 8.641 1 97.06 50 MET B O 1
ATOM 1455 N N . GLU B 1 51 ? -15.562 5.02 9.945 1 97.44 51 GLU B N 1
ATOM 1456 C CA . GLU B 1 51 ? -16.625 4.824 8.969 1 97.44 51 GLU B CA 1
ATOM 1457 C C . GLU B 1 51 ? -16.547 5.859 7.852 1 97.44 51 GLU B C 1
ATOM 1459 O O . GLU B 1 51 ? -16.062 6.977 8.062 1 97.44 51 GLU B O 1
ATOM 1464 N N . HIS B 1 52 ? -17.047 5.488 6.672 1 96.44 52 HIS B N 1
ATOM 1465 C CA . HIS B 1 52 ? -16.938 6.324 5.484 1 96.44 52 HIS B CA 1
ATOM 1466 C C . HIS B 1 52 ? -17.5 7.719 5.742 1 96.44 52 HIS B C 1
ATOM 1468 O O . HIS B 1 52 ? -16.891 8.719 5.359 1 96.44 52 HIS B O 1
ATOM 1474 N N . GLU B 1 53 ? -18.609 7.723 6.406 1 95.75 53 GLU B N 1
ATOM 1475 C CA . GLU B 1 53 ? -19.25 9.008 6.672 1 95.75 53 GLU B CA 1
ATOM 1476 C C . GLU B 1 53 ? -18.375 9.891 7.551 1 95.75 53 GLU B C 1
ATOM 1478 O O . GLU B 1 53 ? -18.25 11.094 7.305 1 95.75 53 GLU B O 1
ATOM 1483 N N . GLU B 1 54 ? -17.844 9.359 8.555 1 96.38 54 GLU B N 1
ATOM 1484 C CA . GLU B 1 54 ? -16.938 10.086 9.445 1 96.38 54 GLU B CA 1
ATOM 1485 C C . GLU B 1 54 ? -15.695 10.57 8.711 1 96.38 54 GLU B C 1
ATOM 1487 O O . GLU B 1 54 ? -15.25 11.695 8.914 1 96.38 54 GLU B O 1
ATOM 1492 N N . CYS B 1 55 ? -15.133 9.695 7.883 1 96.31 55 CYS B N 1
ATOM 1493 C CA . CYS B 1 55 ? -13.961 10.047 7.094 1 96.31 55 CYS B CA 1
ATOM 1494 C C . CYS B 1 55 ? -14.258 11.219 6.172 1 96.31 55 CYS B C 1
ATOM 1496 O O . CYS B 1 55 ? -13.469 12.164 6.09 1 96.31 55 CYS B O 1
ATOM 1498 N N . ALA B 1 56 ? -15.336 11.117 5.473 1 95.88 56 ALA B N 1
ATOM 1499 C CA . ALA B 1 56 ? -15.758 12.18 4.566 1 95.88 56 ALA B CA 1
ATOM 1500 C C . ALA B 1 56 ? -15.867 13.516 5.301 1 95.88 56 ALA B C 1
ATOM 1502 O O . ALA B 1 56 ? -15.414 14.547 4.797 1 95.88 56 ALA B O 1
ATOM 1503 N N . GLY B 1 57 ? -16.516 13.492 6.488 1 94.19 57 GLY B N 1
ATOM 1504 C CA . GLY B 1 57 ? -16.609 14.688 7.309 1 94.19 57 GLY B CA 1
ATOM 1505 C C . GLY B 1 57 ? -15.266 15.266 7.695 1 94.19 57 GLY B C 1
ATOM 1506 O O . GLY B 1 57 ? -15.047 16.469 7.57 1 94.19 57 GLY B O 1
ATOM 1507 N N . LYS B 1 58 ? -14.367 14.453 8.094 1 92.81 58 LYS B N 1
ATOM 1508 C CA . LYS B 1 58 ? -13.039 14.891 8.531 1 92.81 58 LYS B CA 1
ATOM 1509 C C . LYS B 1 58 ? -12.258 15.508 7.379 1 92.81 58 LYS B C 1
ATOM 1511 O O . LYS B 1 58 ? -11.461 16.422 7.586 1 92.81 58 LYS B O 1
ATOM 1516 N N . MET B 1 59 ? -12.516 15 6.215 1 93.62 59 MET B N 1
ATOM 1517 C CA . MET B 1 59 ? -11.781 15.492 5.055 1 93.62 59 MET B CA 1
ATOM 1518 C C . MET B 1 59 ? -12.555 16.609 4.348 1 93.62 59 MET B C 1
ATOM 1520 O O . MET B 1 59 ? -12.109 17.125 3.326 1 93.62 59 MET B O 1
ATOM 1524 N N . SER B 1 60 ? -13.742 16.906 4.855 1 92.88 60 SER B N 1
ATOM 1525 C CA . SER B 1 60 ? -14.578 17.984 4.332 1 92.88 60 SER B CA 1
ATOM 1526 C C . SER B 1 60 ? -14.961 1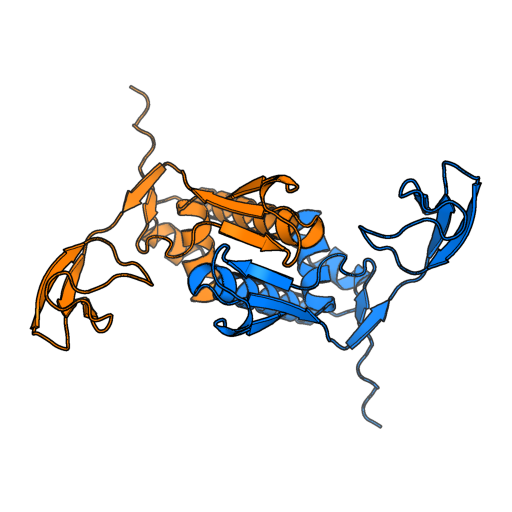7.734 2.877 1 92.88 60 SER B C 1
ATOM 1528 O O . SER B 1 60 ? -14.805 18.609 2.025 1 92.88 60 SER B O 1
ATOM 1530 N N . VAL B 1 61 ? -15.391 16.547 2.512 1 94.12 61 VAL B N 1
ATOM 1531 C CA . VAL B 1 61 ? -15.906 16.156 1.198 1 94.12 61 VAL B CA 1
ATOM 1532 C C . VAL B 1 61 ? -17.188 15.352 1.355 1 94.12 61 VAL B C 1
ATOM 1534 O O . VAL B 1 61 ? -17.531 14.938 2.463 1 94.12 61 VAL B O 1
ATOM 1537 N N . SER B 1 62 ? -17.906 15.234 0.209 1 95.06 62 SER B N 1
ATOM 1538 C CA . SER B 1 62 ? -19.078 14.375 0.224 1 95.06 62 SER B CA 1
ATOM 1539 C C . SER B 1 62 ? -18.688 12.906 0.327 1 95.06 62 SER B C 1
ATOM 1541 O O . SER B 1 62 ? -17.562 12.523 -0.009 1 95.06 62 SER B O 1
ATOM 1543 N N . ARG B 1 63 ? -19.656 12.062 0.801 1 96.19 63 ARG B N 1
ATOM 1544 C CA . ARG B 1 63 ? -19.422 10.625 0.945 1 96.19 63 ARG B CA 1
ATOM 1545 C C . ARG B 1 63 ? -19.062 9.992 -0.393 1 96.19 63 ARG B C 1
ATOM 1547 O O . ARG B 1 63 ? -18.109 9.211 -0.474 1 96.19 63 ARG B O 1
ATOM 1554 N N . PRO B 1 64 ? -19.781 10.352 -1.494 1 96.81 64 PRO B N 1
ATOM 1555 C CA . PRO B 1 64 ? -19.406 9.773 -2.785 1 96.81 64 PRO B CA 1
ATOM 1556 C C . PRO B 1 64 ? -17.984 10.18 -3.221 1 96.81 64 PRO B C 1
ATOM 1558 O O . PRO B 1 64 ? -17.266 9.359 -3.789 1 96.81 64 PRO B O 1
ATOM 1561 N N . THR B 1 65 ? -17.578 11.352 -3.002 1 95.88 65 THR B N 1
ATOM 1562 C CA . THR B 1 65 ? -16.234 11.82 -3.33 1 95.88 65 THR B CA 1
ATOM 1563 C C . THR B 1 65 ? -15.18 11.062 -2.525 1 95.88 65 THR B C 1
ATOM 1565 O O . THR B 1 65 ? -14.156 10.641 -3.07 1 95.88 65 THR B O 1
ATOM 1568 N N . PHE B 1 66 ? -15.508 10.945 -1.254 1 96.44 66 PHE B N 1
ATOM 1569 C CA . PHE B 1 66 ? -14.594 10.18 -0.417 1 96.44 66 PHE B CA 1
ATOM 1570 C C . PHE B 1 66 ? -14.414 8.773 -0.963 1 96.44 66 PHE B C 1
ATOM 1572 O O . PHE B 1 66 ? -13.289 8.258 -1.022 1 96.44 66 PHE B O 1
ATOM 1579 N N . HIS B 1 67 ? -15.5 8.195 -1.331 1 96.94 67 HIS B N 1
ATOM 1580 C CA . HIS B 1 67 ? -15.445 6.848 -1.885 1 96.94 67 HIS B CA 1
ATOM 1581 C C . HIS B 1 67 ? -14.531 6.789 -3.104 1 96.94 67 HIS B C 1
ATOM 1583 O O . HIS B 1 67 ? -13.734 5.859 -3.24 1 96.94 67 HIS B O 1
ATOM 1589 N N . ARG B 1 68 ? -14.656 7.73 -3.893 1 97.12 68 ARG B N 1
ATOM 1590 C CA . ARG B 1 68 ? -13.852 7.766 -5.109 1 97.12 68 ARG B CA 1
ATOM 1591 C C . ARG B 1 68 ? -12.375 7.938 -4.785 1 97.12 68 ARG B C 1
ATOM 1593 O O . ARG B 1 68 ? -11.523 7.289 -5.398 1 97.12 68 ARG B O 1
ATOM 1600 N N . ILE B 1 69 ? -12.078 8.789 -3.869 1 96.38 69 ILE B N 1
ATOM 1601 C CA . ILE B 1 69 ? -10.695 9.047 -3.461 1 96.38 69 ILE B CA 1
ATOM 1602 C C . ILE B 1 69 ? -10.086 7.762 -2.902 1 96.38 69 ILE B C 1
ATOM 1604 O O . ILE B 1 69 ? -8.969 7.391 -3.271 1 96.38 69 ILE B O 1
ATOM 1608 N N . LEU B 1 70 ? -10.852 7.125 -2.057 1 97.88 70 LEU B N 1
ATOM 1609 C CA . LEU B 1 70 ? -10.359 5.91 -1.417 1 97.88 70 LEU B CA 1
ATOM 1610 C C . LEU B 1 70 ? -10.164 4.797 -2.441 1 97.88 70 LEU B C 1
ATOM 1612 O O . LEU B 1 70 ? -9.164 4.078 -2.402 1 97.88 70 LEU B O 1
ATOM 1616 N N . ALA B 1 71 ? -11.156 4.641 -3.311 1 97.75 71 ALA B N 1
ATOM 1617 C CA . ALA B 1 71 ? -11.062 3.611 -4.344 1 97.75 71 ALA B CA 1
ATOM 1618 C C . ALA B 1 71 ? -9.844 3.838 -5.234 1 97.75 71 ALA B C 1
ATOM 1620 O O . ALA B 1 71 ? -9.125 2.893 -5.559 1 97.75 71 ALA B O 1
ATOM 1621 N N . SER B 1 72 ? -9.672 5.059 -5.602 1 97.88 72 SER B N 1
ATOM 1622 C CA . SER B 1 72 ? -8.508 5.418 -6.402 1 97.88 72 SER B CA 1
ATOM 1623 C C . SER B 1 72 ? -7.211 5.109 -5.656 1 97.88 72 SER B C 1
ATOM 1625 O O . SER B 1 72 ? -6.27 4.566 -6.238 1 97.88 72 SER B O 1
ATOM 1627 N N . ALA B 1 73 ? -7.145 5.465 -4.434 1 98.12 73 ALA B N 1
ATOM 1628 C CA . ALA B 1 73 ? -5.969 5.223 -3.604 1 98.12 73 ALA B CA 1
ATOM 1629 C C . ALA B 1 73 ? -5.641 3.734 -3.529 1 98.12 73 ALA B C 1
ATOM 1631 O O . ALA B 1 73 ? -4.5 3.332 -3.752 1 98.12 73 ALA B O 1
ATOM 1632 N N . ARG B 1 74 ? -6.668 2.979 -3.248 1 98.56 74 ARG B N 1
ATOM 1633 C CA . ARG B 1 74 ? -6.5 1.536 -3.104 1 98.56 74 ARG B CA 1
ATOM 1634 C C . ARG B 1 74 ? -6.047 0.903 -4.414 1 98.56 74 ARG B C 1
ATOM 1636 O O . ARG B 1 74 ? -5.238 -0.027 -4.414 1 98.56 74 ARG B O 1
ATOM 1643 N N . GLN B 1 75 ? -6.566 1.39 -5.453 1 98.62 75 GLN B N 1
ATOM 1644 C CA . GLN B 1 75 ? -6.176 0.866 -6.754 1 98.62 75 GLN B CA 1
ATOM 1645 C C . GLN B 1 75 ? -4.703 1.157 -7.047 1 98.62 75 GLN B C 1
ATOM 1647 O O . GLN B 1 75 ? -3.982 0.294 -7.551 1 98.62 75 GLN B O 1
ATOM 1652 N N . LYS B 1 76 ? -4.293 2.342 -6.84 1 98.19 76 LYS B N 1
ATOM 1653 C CA . LYS B 1 76 ? -2.91 2.74 -7.078 1 98.19 76 LYS B CA 1
ATOM 1654 C C . LYS B 1 76 ? -1.948 1.938 -6.207 1 98.19 76 LYS B C 1
ATOM 1656 O O . LYS B 1 76 ? -0.89 1.509 -6.672 1 98.19 76 LYS B O 1
ATOM 1661 N N . VAL B 1 77 ? -2.303 1.783 -4.957 1 98.12 77 VAL B N 1
ATOM 1662 C CA . VAL B 1 77 ? -1.486 0.987 -4.047 1 98.12 77 VAL B CA 1
ATOM 1663 C C . VAL B 1 77 ? -1.406 -0.453 -4.547 1 98.12 77 VAL B C 1
ATOM 1665 O O . VAL B 1 77 ? -0.324 -1.041 -4.594 1 98.12 77 VAL B O 1
ATOM 1668 N N . ALA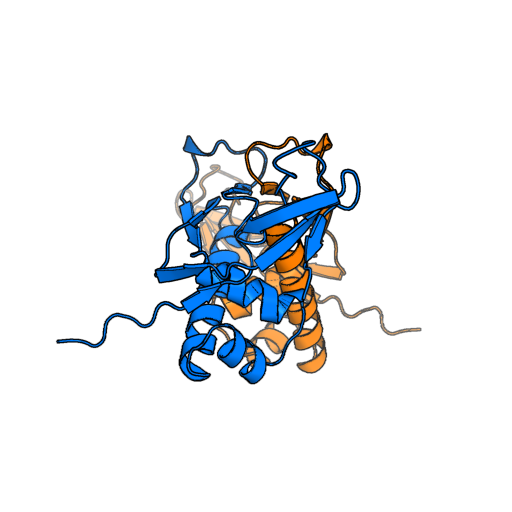 B 1 78 ? -2.531 -1.021 -4.898 1 97.62 78 ALA B N 1
ATOM 1669 C CA . ALA B 1 78 ? -2.568 -2.377 -5.445 1 97.62 78 ALA B CA 1
ATOM 1670 C C . ALA B 1 78 ? -1.685 -2.496 -6.684 1 97.62 78 ALA B C 1
ATOM 1672 O O . ALA B 1 78 ? -0.933 -3.463 -6.824 1 97.62 78 ALA B O 1
ATOM 1673 N N . HIS B 1 79 ? -1.81 -1.533 -7.535 1 96.5 79 HIS B N 1
ATOM 1674 C CA . HIS B 1 79 ? -0.995 -1.509 -8.742 1 96.5 79 HIS B CA 1
ATOM 1675 C C . HIS B 1 79 ? 0.491 -1.569 -8.406 1 96.5 79 HIS B C 1
ATOM 1677 O O . HIS B 1 79 ? 1.243 -2.32 -9.031 1 96.5 79 HIS B O 1
ATOM 1683 N N . ALA B 1 80 ? 0.905 -0.784 -7.469 1 96.12 80 ALA B N 1
ATOM 1684 C CA . ALA B 1 80 ? 2.311 -0.74 -7.07 1 96.12 80 ALA B CA 1
ATOM 1685 C C . ALA B 1 80 ? 2.766 -2.09 -6.523 1 96.12 80 ALA B C 1
ATOM 1687 O O . ALA B 1 80 ? 3.809 -2.609 -6.926 1 96.12 80 ALA B O 1
ATOM 1688 N N . LEU B 1 81 ? 1.999 -2.674 -5.668 1 94.56 81 LEU B N 1
ATOM 1689 C CA . LEU B 1 81 ? 2.365 -3.912 -4.988 1 94.56 81 LEU B CA 1
ATOM 1690 C C . LEU B 1 81 ? 2.42 -5.078 -5.973 1 94.56 81 LEU B C 1
ATOM 1692 O O . LEU B 1 81 ? 3.283 -5.949 -5.859 1 94.56 81 LEU B O 1
ATOM 1696 N N . ILE B 1 82 ? 1.479 -5.098 -6.938 1 92.12 82 ILE B N 1
ATOM 1697 C CA . ILE B 1 82 ? 1.35 -6.227 -7.852 1 92.12 82 ILE B CA 1
ATOM 1698 C C . ILE B 1 82 ? 2.379 -6.102 -8.977 1 92.12 82 ILE B C 1
ATOM 1700 O O . ILE B 1 82 ? 3.002 -7.09 -9.367 1 92.12 82 ILE B O 1
ATOM 1704 N N . ASN B 1 83 ? 2.605 -4.926 -9.414 1 90.81 83 ASN B N 1
ATOM 1705 C CA . ASN B 1 83 ? 3.447 -4.746 -10.594 1 90.81 83 ASN B CA 1
ATOM 1706 C C . ASN B 1 83 ? 4.867 -4.332 -10.211 1 90.81 83 ASN B C 1
ATOM 1708 O O . ASN B 1 83 ? 5.742 -4.227 -11.07 1 90.81 83 ASN B O 1
ATOM 1712 N N . GLY B 1 84 ? 5.047 -4.016 -8.961 1 91.38 84 GLY B N 1
ATOM 1713 C CA . GLY B 1 84 ? 6.379 -3.654 -8.508 1 91.38 84 GLY B CA 1
ATOM 1714 C C . GLY B 1 84 ? 6.781 -2.248 -8.914 1 91.38 84 GLY B C 1
ATOM 1715 O O . GLY B 1 84 ? 7.922 -2.014 -9.32 1 91.38 84 GLY B O 1
ATOM 1716 N N . THR B 1 85 ? 5.863 -1.392 -8.945 1 93.94 85 THR B N 1
ATOM 1717 C CA . THR B 1 85 ? 6.148 0.009 -9.234 1 93.94 85 THR B CA 1
ATOM 1718 C C . THR B 1 85 ? 6.336 0.802 -7.949 1 93.94 85 THR B C 1
ATOM 1720 O O . THR B 1 85 ? 5.832 0.412 -6.895 1 93.94 85 THR B O 1
ATOM 1723 N N . ALA B 1 86 ? 7.098 1.881 -8.039 1 94.38 86 ALA B N 1
ATOM 1724 C CA . ALA B 1 86 ? 7.285 2.736 -6.867 1 94.38 86 ALA B CA 1
ATOM 1725 C C . ALA B 1 86 ? 6.047 3.59 -6.609 1 94.38 86 ALA B C 1
ATOM 1727 O O . ALA B 1 86 ? 5.395 4.051 -7.547 1 94.38 86 ALA B O 1
ATOM 1728 N N . LEU B 1 87 ? 5.766 3.684 -5.395 1 95.81 87 LEU B N 1
ATOM 1729 C CA . LEU B 1 87 ? 4.695 4.582 -4.973 1 95.81 87 LEU B CA 1
ATOM 1730 C C . LEU B 1 87 ? 5.262 5.922 -4.512 1 95.81 87 LEU B C 1
ATOM 1732 O O . LEU B 1 87 ? 6.023 5.98 -3.543 1 95.81 87 LEU B O 1
ATOM 1736 N N . ARG B 1 88 ? 4.938 6.938 -5.242 1 94.81 88 ARG B N 1
ATOM 1737 C CA . ARG B 1 88 ? 5.352 8.281 -4.855 1 94.81 88 ARG B CA 1
ATOM 1738 C C . ARG B 1 88 ? 4.195 9.047 -4.215 1 94.81 88 ARG B C 1
ATOM 1740 O O . ARG B 1 88 ? 3.135 9.203 -4.824 1 94.81 88 ARG B O 1
ATOM 1747 N N . ILE B 1 89 ? 4.395 9.445 -3.012 1 93.19 89 ILE B N 1
ATOM 1748 C CA . ILE B 1 89 ? 3.367 10.18 -2.287 1 93.19 89 ILE B CA 1
ATOM 1749 C C . ILE B 1 89 ? 3.586 11.68 -2.463 1 93.19 89 ILE B C 1
ATOM 1751 O O . ILE B 1 89 ? 4.527 12.25 -1.902 1 93.19 89 ILE B O 1
ATOM 1755 N N . THR B 1 90 ? 2.787 12.242 -3.266 1 89.19 90 THR B N 1
ATOM 1756 C CA . THR B 1 90 ? 2.924 13.672 -3.523 1 89.19 90 THR B CA 1
ATOM 1757 C C . THR B 1 90 ? 1.66 14.227 -4.176 1 89.19 90 THR B C 1
ATOM 1759 O O . THR B 1 90 ? 0.825 13.461 -4.668 1 89.19 90 THR B O 1
ATOM 1762 N N . GLY B 1 91 ? 1.598 15.484 -4.027 1 82.38 91 GLY B N 1
ATOM 1763 C CA . GLY B 1 91 ? 0.576 16.188 -4.789 1 82.38 91 GLY B CA 1
ATOM 1764 C C . GLY B 1 91 ? -0.798 16.109 -4.145 1 82.38 91 GLY B C 1
ATOM 1765 O O . GLY B 1 91 ? -0.921 15.789 -2.965 1 82.38 91 GLY B O 1
ATOM 1766 N N . GLY B 1 92 ? -1.788 16.672 -4.977 1 78.5 92 GLY B N 1
ATOM 1767 C CA . GLY B 1 92 ? -3.17 16.766 -4.539 1 78.5 92 GLY B CA 1
ATOM 1768 C C . GLY B 1 92 ? -3.574 18.188 -4.168 1 78.5 92 GLY B C 1
ATOM 1769 O O . GLY B 1 92 ? -2.76 19.109 -4.242 1 78.5 92 GLY B O 1
ATOM 1770 N N . ASN B 1 93 ? -4.793 18.312 -4.098 1 77.69 93 ASN B N 1
ATOM 1771 C CA . ASN B 1 93 ? -5.383 19.578 -3.662 1 77.69 93 ASN B CA 1
ATOM 1772 C C . ASN B 1 93 ? -5.91 19.484 -2.232 1 77.69 93 ASN B C 1
ATOM 1774 O O . ASN B 1 93 ? -7 18.953 -2.002 1 77.69 93 ASN B O 1
ATOM 1778 N N . PHE B 1 94 ? -5.066 20.016 -1.367 1 81.38 94 PHE B N 1
ATOM 1779 C CA . PHE B 1 94 ? -5.465 19.828 0.023 1 81.38 94 PHE B CA 1
ATOM 1780 C C . PHE B 1 94 ? -4.98 20.984 0.882 1 81.38 94 PHE B C 1
ATOM 1782 O O . PHE B 1 94 ? -4.133 21.781 0.452 1 81.38 94 PHE B O 1
ATOM 1789 N N . LYS B 1 95 ? -5.637 21.156 1.903 1 81.06 95 LYS B N 1
ATOM 1790 C CA . LYS B 1 95 ? -5.207 22.062 2.969 1 81.06 95 LYS B CA 1
ATOM 1791 C C . LYS B 1 95 ? -4.781 21.281 4.211 1 81.06 95 LYS B C 1
ATOM 1793 O O . LYS B 1 95 ? -5.488 20.375 4.652 1 81.06 95 LYS B O 1
ATOM 1798 N N . LEU B 1 96 ? -3.582 21.594 4.68 1 82.81 96 LEU B N 1
ATOM 1799 C CA . LEU B 1 96 ? -3.104 20.938 5.895 1 82.81 96 LEU B CA 1
ATOM 1800 C C . LEU B 1 96 ? -3.717 21.578 7.133 1 82.81 96 LEU B C 1
ATOM 1802 O O . LEU B 1 96 ? -3.734 22.812 7.258 1 82.81 96 LEU B O 1
ATOM 1806 N N . VAL B 1 97 ? -4.215 20.797 7.949 1 83 97 VAL B N 1
ATOM 1807 C CA . VAL B 1 97 ? -4.707 21.312 9.219 1 83 97 VAL B CA 1
ATOM 1808 C C . VAL B 1 97 ? -3.529 21.641 10.141 1 83 97 VAL B C 1
ATOM 1810 O O . VAL B 1 97 ? -2.551 20.891 10.195 1 83 97 VAL B O 1
ATOM 1813 N N . GLN B 1 98 ? -3.643 22.766 10.672 1 85.69 98 GLN B N 1
ATOM 1814 C CA . GLN B 1 98 ? -2.627 23.156 11.648 1 85.69 98 GLN B CA 1
ATOM 1815 C C . GLN B 1 98 ? -3.125 22.953 13.078 1 85.69 98 GLN B C 1
ATOM 1817 O O . GLN B 1 98 ? -4.297 23.203 13.367 1 85.69 98 GLN B O 1
ATOM 1822 N N . TYR B 1 99 ? -2.197 22.453 13.891 1 85.56 99 TYR B N 1
ATOM 1823 C CA . TYR B 1 99 ? -2.523 22.25 15.297 1 85.56 99 TYR B CA 1
ATOM 1824 C C . TYR B 1 99 ? -1.513 22.938 16.203 1 85.56 99 TYR B C 1
ATOM 1826 O O . TYR B 1 99 ? -0.4 23.25 15.773 1 85.56 99 TYR B O 1
ATOM 1834 N N . MET B 1 100 ? -2.086 23.328 17.328 1 92.38 100 MET B N 1
ATOM 1835 C CA . MET B 1 100 ? -1.146 23.75 18.359 1 92.38 100 MET B CA 1
ATOM 1836 C C . MET B 1 100 ? -0.499 22.531 19.016 1 92.38 100 MET B C 1
ATOM 1838 O O . MET B 1 100 ? -1.194 21.656 19.547 1 92.38 100 MET B O 1
ATOM 1842 N N . LEU B 1 101 ? 0.848 22.469 18.938 1 90.94 101 LEU B N 1
ATOM 1843 C CA . LEU B 1 101 ? 1.596 21.312 19.438 1 90.94 101 LEU B CA 1
ATOM 1844 C C . LEU B 1 101 ? 2.512 21.734 20.578 1 90.94 101 LEU B C 1
ATOM 1846 O O . LEU B 1 101 ? 2.912 22.891 20.688 1 90.94 101 LEU B O 1
ATOM 1850 N N . GLU B 1 102 ? 2.748 20.781 21.484 1 95 102 GLU B N 1
ATOM 1851 C CA . GLU B 1 102 ? 3.666 21 22.594 1 95 102 GLU B CA 1
ATOM 1852 C C . GLU B 1 102 ? 4.625 19.812 22.75 1 95 102 GLU B C 1
ATOM 1854 O O . GLU B 1 102 ? 4.203 18.656 22.719 1 95 102 GLU B O 1
ATOM 1859 N N . CYS B 1 103 ? 5.863 20.188 22.906 1 94.25 103 CYS B N 1
ATOM 1860 C CA . CYS B 1 103 ? 6.887 19.172 23.141 1 94.25 103 CYS B CA 1
ATOM 1861 C C . CYS B 1 103 ? 6.863 18.688 24.594 1 94.25 103 CYS B C 1
ATOM 1863 O O . CYS B 1 103 ? 6.887 19.5 25.516 1 94.25 103 CYS B O 1
ATOM 1865 N N . ARG B 1 104 ? 6.844 17.5 24.766 1 93.81 104 ARG B N 1
ATOM 1866 C CA . ARG B 1 104 ? 6.797 16.953 26.109 1 93.81 104 ARG B CA 1
ATOM 1867 C C . ARG B 1 104 ? 8.164 17.031 26.781 1 93.81 104 ARG B C 1
ATOM 1869 O O . ARG B 1 104 ? 8.266 17.031 28.016 1 93.81 104 ARG B O 1
ATOM 1876 N N . ARG B 1 105 ? 9.141 17.078 26.094 1 93.44 105 ARG B N 1
ATOM 1877 C CA . ARG B 1 105 ? 10.5 17.078 26.625 1 93.44 105 ARG B CA 1
ATOM 1878 C C . ARG B 1 105 ? 10.914 18.469 27.078 1 93.44 105 ARG B C 1
ATOM 1880 O O . ARG B 1 105 ? 11.398 18.656 28.188 1 93.44 105 ARG B O 1
ATOM 1887 N N . CYS B 1 106 ? 10.766 19.438 26.25 1 95.81 106 CYS B N 1
ATOM 1888 C CA . CYS B 1 106 ? 11.297 20.766 26.547 1 95.81 106 CYS B CA 1
ATOM 1889 C C . CYS B 1 106 ? 10.172 21.75 26.844 1 95.81 106 CYS B C 1
ATOM 1891 O O . CYS B 1 106 ? 10.422 22.875 27.281 1 95.81 106 CYS B O 1
ATOM 1893 N N . GLY B 1 107 ? 8.93 21.422 26.5 1 94.75 107 GLY B N 1
ATOM 1894 C CA . GLY B 1 107 ? 7.793 22.281 26.797 1 94.75 107 GLY B CA 1
ATOM 1895 C C . GLY B 1 107 ? 7.504 23.281 25.703 1 94.75 107 GLY B C 1
ATOM 1896 O O . GLY B 1 107 ? 6.555 24.062 25.812 1 94.75 107 GLY B O 1
ATOM 1897 N N . HIS B 1 108 ? 8.188 23.297 24.625 1 95.56 108 HIS B N 1
ATOM 1898 C CA . HIS B 1 108 ? 8.008 24.25 23.531 1 95.56 108 HIS B CA 1
ATOM 1899 C C . HIS B 1 108 ? 6.66 24.047 22.844 1 95.56 108 HIS B C 1
ATOM 1901 O O . HIS B 1 108 ? 6.25 22.922 22.594 1 95.56 108 HIS B O 1
ATOM 1907 N N . ARG B 1 109 ? 6.035 25.188 22.562 1 96.06 109 ARG B N 1
ATOM 1908 C CA . ARG B 1 109 ? 4.746 25.172 21.891 1 96.06 109 ARG B CA 1
ATOM 1909 C C . ARG B 1 109 ? 4.848 25.812 20.5 1 96.06 109 ARG B C 1
ATOM 1911 O O . ARG B 1 109 ? 5.539 26.812 20.328 1 96.06 109 ARG B O 1
ATOM 1918 N N . TRP B 1 110 ? 4.293 25.203 19.5 1 92.69 110 TRP B N 1
ATOM 1919 C CA . TRP B 1 110 ? 4.309 25.766 18.156 1 92.69 110 TRP B CA 1
ATOM 1920 C C . TRP B 1 110 ? 3.086 25.312 17.359 1 92.69 110 TRP B C 1
ATOM 1922 O O . TRP B 1 110 ? 2.393 24.375 17.766 1 92.69 110 TRP B O 1
ATOM 1932 N N . LYS B 1 111 ? 2.746 26.078 16.312 1 90.62 111 LYS B N 1
ATOM 1933 C CA . LYS B 1 111 ? 1.649 25.734 15.414 1 90.62 111 LYS B CA 1
ATOM 1934 C C . LYS B 1 111 ? 2.166 25.047 14.164 1 90.62 111 LYS B C 1
ATOM 1936 O O . LYS B 1 111 ? 3.104 25.516 13.523 1 90.62 111 LYS B O 1
ATOM 1941 N N . GLY B 1 112 ? 1.627 23.812 13.852 1 85 112 GLY B N 1
ATOM 1942 C CA . GLY B 1 112 ? 2.049 23.109 12.648 1 85 112 GLY B CA 1
ATOM 1943 C C . GLY B 1 112 ? 1.201 21.906 12.336 1 85 112 GLY B C 1
ATOM 1944 O O . GLY B 1 112 ? 0.315 21.531 13.109 1 85 112 GLY B O 1
ATOM 1945 N N . ALA B 1 113 ? 1.459 21.422 11.07 1 80.12 113 ALA B N 1
ATOM 1946 C CA . ALA B 1 113 ? 0.786 20.203 10.672 1 80.12 113 ALA B CA 1
ATOM 1947 C C . ALA B 1 113 ? 1.415 18.984 11.352 1 80.12 113 ALA B C 1
ATOM 1949 O O . ALA B 1 113 ? 2.625 18.953 11.594 1 80.12 113 ALA B O 1
ATOM 1950 N N . ILE B 1 114 ? 0.599 18.047 11.68 1 78.56 114 ILE B N 1
ATOM 1951 C CA . ILE B 1 114 ? 1.11 16.812 12.273 1 78.56 114 ILE B CA 1
ATOM 1952 C C . ILE B 1 114 ? 1.828 15.992 11.211 1 78.56 114 ILE B C 1
ATOM 1954 O O . ILE B 1 114 ? 1.305 15.797 10.109 1 78.56 114 ILE B O 1
ATOM 1958 N N . CYS B 1 115 ? 2.996 15.586 11.539 1 77.81 115 CYS B N 1
ATOM 1959 C CA . CYS B 1 115 ? 3.785 14.695 10.703 1 77.81 115 CYS B CA 1
ATOM 1960 C C . CYS B 1 115 ? 4.441 13.602 11.547 1 77.81 115 CYS B C 1
ATOM 1962 O O . CYS B 1 115 ? 4.883 13.859 12.664 1 77.81 115 CYS B O 1
ATOM 1964 N N . ARG B 1 116 ? 4.395 12.422 11.055 1 72.44 116 ARG B N 1
ATOM 1965 C CA . ARG B 1 116 ? 4.941 11.297 11.797 1 72.44 116 ARG B CA 1
ATOM 1966 C C . ARG B 1 116 ? 6.418 11.508 12.117 1 72.44 116 ARG B C 1
ATOM 1968 O O . ARG B 1 116 ? 6.914 11.031 13.141 1 72.44 116 ARG B O 1
ATOM 1975 N N . ARG B 1 117 ? 7.09 12.188 11.383 1 76.75 117 ARG B N 1
ATOM 1976 C CA . ARG B 1 117 ? 8.523 12.344 11.586 1 76.75 117 ARG B CA 1
ATOM 1977 C C . ARG B 1 117 ? 8.867 13.758 12.047 1 76.75 117 ARG B C 1
ATOM 1979 O O . ARG B 1 117 ? 10.016 14.18 11.961 1 76.75 117 ARG B O 1
ATOM 1986 N N . MET B 1 118 ? 7.945 14.391 12.531 1 80.94 118 MET B N 1
ATOM 1987 C CA . MET B 1 118 ? 8.156 15.781 12.938 1 80.94 118 MET B CA 1
ATOM 1988 C C . MET B 1 118 ? 8.969 15.852 14.227 1 80.94 118 MET B C 1
ATOM 1990 O O . MET B 1 118 ? 8.758 15.062 15.148 1 80.94 118 MET B O 1
ATOM 1994 N N . LEU B 1 119 ? 9.836 16.812 14.234 1 86.12 119 LEU B N 1
ATOM 1995 C CA . LEU B 1 119 ? 10.672 17.062 15.406 1 86.12 119 LEU B CA 1
ATOM 1996 C C . LEU B 1 119 ? 10.328 18.422 16.031 1 86.12 119 LEU B C 1
ATOM 1998 O O . LEU B 1 119 ? 9.898 19.344 15.328 1 86.12 119 LEU B O 1
ATOM 2002 N N . CYS B 1 120 ? 10.508 18.438 17.344 1 90.62 120 CYS B N 1
ATOM 2003 C CA . CYS B 1 120 ? 10.391 19.734 18.016 1 90.62 120 CYS B CA 1
ATOM 2004 C C . CYS B 1 120 ? 11.391 20.734 17.453 1 90.62 120 CYS B C 1
ATOM 2006 O O . CYS B 1 120 ? 12.586 20.438 17.359 1 90.62 120 CYS B O 1
ATOM 2008 N N . PRO B 1 121 ? 10.906 21.844 17.141 1 91 121 PRO B N 1
ATOM 2009 C CA . PRO B 1 121 ? 11.812 22.828 16.547 1 91 121 PRO B CA 1
ATOM 2010 C C . PRO B 1 121 ? 12.867 23.328 17.531 1 91 121 PRO B C 1
ATOM 2012 O O . PRO B 1 121 ? 13.891 23.875 17.125 1 91 121 PRO B O 1
ATOM 2015 N N . SER B 1 122 ? 12.594 23.172 18.797 1 92.94 122 SER B N 1
ATOM 2016 C CA . SER B 1 122 ? 13.492 23.688 19.828 1 92.94 122 SER B CA 1
ATOM 2017 C C . SER B 1 122 ? 14.516 22.641 20.25 1 92.94 122 SER B C 1
ATOM 2019 O O . SER B 1 122 ? 15.711 22.922 20.312 1 92.94 122 SER B O 1
ATOM 2021 N N . CYS B 1 123 ? 14.117 21.422 20.484 1 95.31 123 CYS B N 1
ATOM 2022 C CA . CYS B 1 123 ? 15.039 20.453 21.062 1 95.31 123 CYS B CA 1
ATOM 2023 C C . CYS B 1 123 ? 15.234 19.266 20.141 1 95.31 123 CYS B C 1
ATOM 2025 O O . CYS B 1 123 ? 15.945 18.312 20.484 1 95.31 123 CYS B O 1
ATOM 2027 N N . SER B 1 124 ? 14.492 19.094 19.109 1 90.88 124 SER B N 1
ATOM 2028 C CA . SER B 1 124 ? 14.594 18.078 18.062 1 90.88 124 SER B CA 1
ATOM 2029 C C . SER B 1 124 ? 14.086 16.719 18.578 1 90.88 124 SER B C 1
ATOM 2031 O O . SER B 1 124 ? 14.445 15.68 18.031 1 90.88 124 SER B O 1
ATOM 2033 N N . SER B 1 125 ? 13.359 16.859 19.625 1 89.19 125 SER B N 1
ATOM 2034 C CA . SER B 1 125 ? 12.734 15.633 20.125 1 89.19 125 SER B CA 1
ATOM 2035 C C . SER B 1 125 ? 11.508 15.266 19.297 1 89.19 125 SER B C 1
ATOM 2037 O O . SER B 1 125 ? 10.867 16.141 18.703 1 89.19 125 SER B O 1
ATOM 2039 N N . MET B 1 126 ? 11.164 13.969 19.281 1 85.81 126 MET B N 1
ATOM 2040 C CA . MET B 1 126 ? 9.977 13.523 18.562 1 85.81 126 MET B CA 1
ATOM 2041 C C . MET B 1 126 ? 8.773 13.422 19.5 1 85.81 126 MET B C 1
ATOM 2043 O O . MET B 1 126 ? 7.672 13.078 19.078 1 85.81 126 MET B O 1
ATOM 2047 N N . ASP B 1 127 ? 9.016 13.695 20.734 1 89.56 127 ASP B N 1
ATOM 2048 C CA . ASP B 1 127 ? 7.973 13.523 21.734 1 89.56 127 ASP B CA 1
ATOM 2049 C C . ASP B 1 127 ? 7.129 14.789 21.875 1 89.56 127 ASP B C 1
ATOM 2051 O O . ASP B 1 127 ? 7.453 15.672 22.672 1 89.56 127 ASP B O 1
ATOM 2055 N N . TRP B 1 128 ? 6.109 14.898 21.141 1 87.75 128 TRP B N 1
ATOM 2056 C CA . TRP B 1 128 ? 5.207 16.047 21.172 1 87.75 128 TRP B CA 1
ATOM 2057 C C . TRP B 1 128 ? 3.752 15.594 21.188 1 87.75 128 TRP B C 1
ATOM 2059 O O . TRP B 1 128 ? 3.459 14.414 20.953 1 87.75 128 TRP B O 1
ATOM 2069 N N . HIS B 1 129 ? 2.887 16.453 21.656 1 90.06 129 HIS B N 1
ATOM 2070 C CA . HIS B 1 129 ? 1.462 16.141 21.6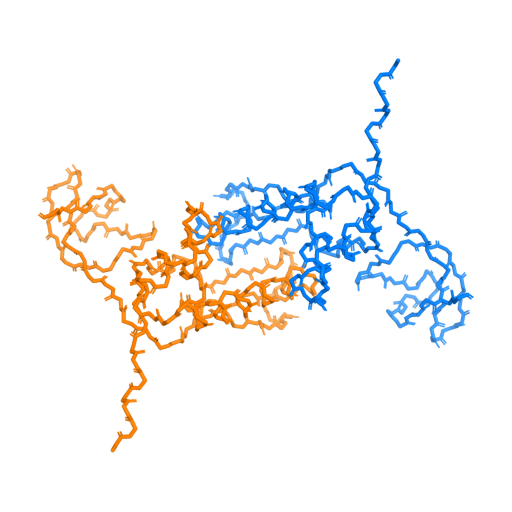72 1 90.06 129 HIS B CA 1
ATOM 2071 C C . HIS B 1 129 ? 0.63 17.359 21.281 1 90.06 129 HIS B C 1
ATOM 2073 O O . HIS B 1 129 ? 1.114 18.5 21.344 1 90.06 129 HIS B O 1
ATOM 2079 N N . ARG B 1 130 ? -0.537 17.062 20.703 1 86.62 130 ARG B N 1
ATOM 2080 C CA . ARG B 1 130 ? -1.473 18.125 20.359 1 86.62 130 ARG B CA 1
ATOM 2081 C C . ARG B 1 130 ? -2.078 18.75 21.609 1 86.62 130 ARG B C 1
ATOM 2083 O O . ARG B 1 130 ? -2.467 18.047 22.531 1 86.62 130 ARG B O 1
ATOM 2090 N N . ILE B 1 131 ? -2.016 20.016 21.656 1 87.31 131 ILE B N 1
ATOM 2091 C CA . ILE B 1 131 ? -2.604 20.688 22.812 1 87.31 131 ILE B CA 1
ATOM 2092 C C . ILE B 1 131 ? -3.889 21.406 22.391 1 87.31 131 ILE B C 1
ATOM 2094 O O . ILE B 1 131 ? -3.998 21.891 21.266 1 87.31 131 ILE B O 1
ATOM 2098 N N . GLU B 1 132 ? -5.152 21.047 22.953 1 72.44 132 GLU B N 1
ATOM 2099 C CA . GLU B 1 132 ? -6.434 21.703 22.734 1 72.44 132 GLU B CA 1
ATOM 2100 C C . GLU B 1 132 ? -6.344 23.203 23.031 1 72.44 132 GLU B C 1
ATOM 2102 O O . GLU B 1 132 ? -5.547 23.625 23.875 1 72.44 132 GLU B O 1
#

pLDDT: mean 88.3, std 12.38, range [35.34, 98.62]

Foldseek 3Di:
DPPPPPAWEAQEAEPDFKDFDPPDDLVPAAEDEQESLLVRLCCVCVVVPDDLCVSCVNRVHDSVVSVVSPVVSVVSVVCCVVVGHMYGYYDDRHDADWFWKAAPPPGDIDIGGHYCCDADPPPRHNHMDTDD/DPPPPPAWEAQEAEPDFKDFDPPDDLVPAAEDEQESLLVRLCCVCVVVPDDLCVSCVNRVHDSVVSVVSPVVSVVSVVCCVVVGHMYGYYDDGHDADWFWKAAPPPGDTDIGGHYCCDADPPPRHNHMDTDD

Solvent-accessible surface area (backbone atoms only — not comparable to full-atom values): 14370 Å² total; per-residue (Å²): 125,80,73,67,79,75,56,28,44,32,64,59,47,79,61,54,48,38,33,28,40,65,93,55,60,71,90,81,41,57,74,45,78,40,28,49,60,25,51,43,43,36,41,42,39,40,51,69,59,46,52,65,63,59,45,12,56,68,24,64,46,53,53,70,54,40,49,51,42,36,52,51,35,44,22,53,52,30,45,20,62,63,70,50,24,25,37,33,51,46,65,71,66,63,39,75,41,68,38,46,33,32,26,72,81,82,60,54,70,51,78,41,60,45,38,79,71,47,54,36,91,85,77,61,42,70,54,59,44,80,52,134,125,81,73,68,78,76,56,28,44,30,65,62,49,79,62,54,48,37,34,27,40,63,95,54,60,71,90,81,42,56,75,44,79,40,28,49,60,26,50,42,42,36,42,42,37,40,51,69,60,46,51,66,64,58,44,11,57,67,25,65,47,53,55,69,55,39,49,50,42,36,51,51,36,44,22,52,52,30,45,21,64,66,70,51,25,25,36,34,50,46,65,72,68,62,39,74,41,70,38,47,32,31,25,71,81,83,62,53,70,50,77,41,60,44,37,79,70,48,53,36,89,85,79,60,44,71,54,60,45,80,50,134

Secondary structure (DSSP, 8-state):
------PEEESEE-S--EEEETTS-GGG--EEEEPHHHHHHHIIIIIT---HHHHHHHTTS-HHHHHHHHHHHHHHHHHHHHHT-EEEE---SEEEPPEEEEETTT--EEEE-EETT---TTT--S-EEE--/------PEEESEE-S--EEEETTS-GGG--EEEEPHHHHHHHIIIIIT---HHHHHHHTTS-HHHHHHHHHHHHHHHHHHHHHT-EEEE---SEEEPPEEEEETTT--EEEE-EETT---TTT--S-EEE--

InterPro domains:
  IPR002852 Uncharacterised protein family UPF0251 [MF_00674] (2-98)
  IPR002852 Uncharacterised protein family UPF0251 [PF02001] (3-95)
  IPR002852 Uncharacterised protein family UPF0251 [PTHR37478] (1-96)
  IPR013324 RNA polymerase sigma factor, region 3/4-like [SSF88659] (34-82)
  IPR036388 Winged helix-like DNA-binding domain superfamily [G3DSA:1.10.10.10] (26-83)

Organism: Pelotomaculum thermopropionicum (strain DSM 13744 / JCM 10971 / SI) (NCBI:txid370438)

Radius of gyration: 21.12 Å; Cα contacts (8 Å, |Δi|>4): 534; chains: 2; bounding box: 37×65×55 Å

Nearest PDB structures (foldseek):
  5uxx-assembly1_A  TM=8.705E-01  e=5.473E-02  Bartonella quintana str. Toulouse
  3vfz-assembly3_A  TM=9.678E-01  e=1.458E-01  Mycobacterium tuberculosis
  3vfz-assembly3_B  TM=8.948E-01  e=3.408E-01  Mycobacterium tuberculosis
  5wur-assembly2_B  TM=9.270E-01  e=4.724E-01  Bacillus subtilis subsp. subtilis str. 168
  5wuq-assembly1_A  TM=9.351E-01  e=5.043E-01  Bacillus subtilis subsp. subtilis str. 168

Sequence (264 aa):
MPRPPKCRRVEQFPGFTFFKPSGIPMSELSEVVLSVEELEAIRLRDLEGMEHEECAGKMSVSRPTFHRILASARQKVAHALINGTALRITGGNFKLVQYMLECRRCGHRWKGAICRRMLCPSCSSMDWHRIEMPRPPKCRRVEQFPGFTFFKPSGIPMSELSEVVLSVEELEAIRLRDLEGMEHEECAGKMSVSRPTFHRILASARQKVAHALINGTALRITGGNFKLVQYMLECRRCGHRWKGAICRRMLCPSCSSMDWHRIE